Protein AF-Q6BDD1-F1 (afdb_monomer)

Sequence (219 aa):
MAGHRVGVADVQGVWAIMPTPSKPNAEDPNARDTVDLDETTRVVKALIDSGANGILTLGSLGEVATLTWDEKRDFMKALVEVAGGRVPVFGGTSTLSTRTTIDETRAARDIGVDGTMVGPPMWCAPDVPTAVQFYRDLAEACPDMSSEELLAEIASELGWEPDAFLAYVHSEEAEDAYRLSNEEAHSRGVFGAPIMMIGEEMWWGSDRLFFLDEYLSSQ

pLDDT: mean 83.41, std 15.19, range [33.44, 98.62]

Organism: NCBI:txid223555

Secondary structure (DSSP, 8-state):
--PPP--GGG--S-EEE----B-TTTTSTT----B-HHHHHHHHHHHHHTT-SEEE--STTTTTTTS-HHHHHHHHHHHHHHHTTSS-EEEE---SSHHHHHHHHHHHHHHT-SEEE-PPP-SSPPPHHHHHHHHHHHHHHSGGGT-HHHHHHHHHHTT--HHHHHHHHTSHHHHHHHHHHHHHHHHTT--PSSEEEETTEEEE-GGGHHHHHHHHHT-

Mean predicted aligned error: 11.73 Å

Structure (mmCIF, N/CA/C/O backbone):
data_AF-Q6BDD1-F1
#
_entry.id   AF-Q6BDD1-F1
#
loop_
_atom_site.group_PDB
_atom_site.id
_atom_site.type_symbol
_atom_site.label_atom_id
_atom_site.label_alt_id
_atom_site.label_comp_id
_atom_site.label_asym_id
_atom_site.label_entity_id
_atom_site.label_seq_id
_atom_site.pdbx_PDB_ins_code
_atom_site.Cartn_x
_atom_site.Cartn_y
_atom_site.Cartn_z
_atom_site.occupancy
_atom_site.B_iso_or_equiv
_atom_site.auth_seq_id
_atom_site.auth_comp_id
_atom_site.auth_asym_id
_atom_site.auth_atom_id
_atom_site.pdbx_PDB_model_num
ATOM 1 N N . MET A 1 1 ? -20.720 7.602 -4.623 1.00 33.44 1 MET A N 1
ATOM 2 C CA . MET A 1 1 ? -20.141 8.901 -4.231 1.00 33.44 1 MET A CA 1
ATOM 3 C C . MET A 1 1 ? -18.742 8.906 -4.800 1.00 33.44 1 MET A C 1
ATOM 5 O O . MET A 1 1 ? -18.053 7.923 -4.574 1.00 33.44 1 MET A O 1
ATOM 9 N N . ALA A 1 2 ? -18.391 9.878 -5.643 1.00 38.59 2 ALA A N 1
ATOM 10 C CA . ALA A 1 2 ? -17.045 9.944 -6.207 1.00 38.59 2 ALA A CA 1
ATOM 11 C C . ALA A 1 2 ? -16.069 10.170 -5.041 1.00 38.59 2 ALA A C 1
ATOM 13 O O . ALA A 1 2 ? -16.229 11.142 -4.304 1.00 38.59 2 ALA A O 1
ATOM 14 N N . GLY A 1 3 ? -15.190 9.197 -4.790 1.00 52.06 3 GLY A N 1
ATOM 15 C CA . GLY A 1 3 ? -14.198 9.269 -3.719 1.00 52.06 3 GLY A CA 1
ATOM 16 C C . GLY A 1 3 ? -13.233 10.418 -3.985 1.00 52.06 3 GLY A C 1
ATOM 17 O O . GLY A 1 3 ? -12.902 10.692 -5.136 1.00 52.06 3 GLY A O 1
ATOM 18 N N . HIS A 1 4 ? -12.830 11.117 -2.928 1.00 59.38 4 HIS A N 1
ATOM 19 C CA . HIS A 1 4 ? -11.778 12.122 -3.014 1.00 59.38 4 HIS A CA 1
ATOM 20 C C . HIS A 1 4 ? -10.496 11.442 -3.510 1.00 59.38 4 HIS A C 1
ATOM 22 O O . HIS A 1 4 ? -10.051 10.463 -2.918 1.00 59.38 4 HIS A O 1
ATOM 28 N N . ARG A 1 5 ? -9.952 11.913 -4.634 1.00 68.44 5 ARG A N 1
ATOM 29 C CA . ARG A 1 5 ? -8.716 11.386 -5.218 1.00 68.44 5 ARG A CA 1
ATOM 30 C C . ARG A 1 5 ? -7.519 12.087 -4.585 1.00 68.44 5 ARG A C 1
ATOM 32 O O . ARG A 1 5 ? -7.523 13.309 -4.488 1.00 68.44 5 ARG A O 1
ATOM 39 N N . VAL A 1 6 ? -6.513 11.312 -4.186 1.00 72.75 6 VAL A N 1
ATOM 40 C CA . VAL A 1 6 ? -5.281 11.812 -3.559 1.00 72.75 6 VAL A CA 1
ATOM 41 C C . VAL A 1 6 ? -4.243 12.096 -4.642 1.00 72.75 6 VAL A C 1
ATOM 43 O O . VAL A 1 6 ? -3.761 11.178 -5.305 1.00 72.75 6 VAL A O 1
ATOM 46 N N . GLY A 1 7 ? -3.895 13.366 -4.826 1.00 70.25 7 GLY A N 1
ATOM 47 C CA . GLY A 1 7 ? -2.836 13.824 -5.719 1.00 70.25 7 GLY A CA 1
ATOM 48 C C . GLY A 1 7 ? -1.544 14.177 -4.978 1.00 70.25 7 GLY A C 1
ATOM 49 O O . GLY A 1 7 ? -1.470 14.189 -3.751 1.00 70.25 7 GLY A O 1
ATOM 50 N N . VAL A 1 8 ? -0.495 14.528 -5.731 1.00 69.69 8 VAL A N 1
ATOM 51 C CA . VAL A 1 8 ? 0.819 14.886 -5.155 1.00 69.69 8 VAL A CA 1
ATOM 52 C C . VAL A 1 8 ? 0.748 16.098 -4.216 1.00 69.69 8 VAL A C 1
ATOM 54 O O . VAL A 1 8 ? 1.500 16.183 -3.248 1.00 69.69 8 VAL A O 1
ATOM 57 N N . ALA A 1 9 ? -0.175 17.028 -4.476 1.00 67.44 9 ALA A N 1
ATOM 58 C CA . ALA A 1 9 ? -0.386 18.208 -3.643 1.00 67.44 9 ALA A CA 1
ATOM 59 C C . ALA A 1 9 ? -0.967 17.858 -2.261 1.00 67.44 9 ALA A C 1
ATOM 61 O O . ALA A 1 9 ? -0.721 18.593 -1.305 1.00 67.44 9 ALA A O 1
ATOM 62 N N . ASP A 1 10 ? -1.669 16.727 -2.144 1.00 74.56 10 ASP A N 1
ATOM 63 C CA . ASP A 1 10 ? -2.265 16.241 -0.895 1.00 74.56 10 ASP A CA 1
ATOM 64 C C . ASP A 1 10 ? -1.239 15.505 -0.013 1.00 74.56 10 ASP A C 1
ATOM 66 O O . ASP A 1 10 ? -1.426 15.362 1.198 1.00 74.56 10 ASP A O 1
ATOM 70 N N . VAL A 1 11 ? -0.111 15.072 -0.592 1.00 77.88 11 VAL A N 1
ATOM 71 C CA . VAL A 1 11 ? 0.979 14.399 0.128 1.00 77.88 11 VAL A CA 1
ATOM 72 C C . VAL A 1 11 ? 1.863 15.431 0.830 1.00 77.88 11 VAL A C 1
ATOM 74 O O . VAL A 1 11 ? 2.937 15.801 0.363 1.00 77.88 11 VAL A O 1
ATOM 77 N N . GLN A 1 12 ? 1.390 15.919 1.975 1.00 79.00 12 GLN A N 1
ATOM 78 C CA . GLN A 1 12 ? 2.100 16.882 2.822 1.00 79.00 12 GLN A CA 1
ATOM 79 C C . GLN A 1 12 ? 2.179 16.396 4.274 1.00 79.00 12 GLN A C 1
ATOM 81 O O . GLN A 1 12 ? 1.364 15.591 4.720 1.00 79.00 12 GLN A O 1
ATOM 86 N N . GLY A 1 13 ? 3.143 16.923 5.032 1.00 84.94 13 GLY A N 1
ATOM 87 C CA . GLY A 1 13 ? 3.255 16.687 6.472 1.00 84.94 13 GLY A CA 1
ATOM 88 C C . GLY A 1 13 ? 3.692 15.265 6.845 1.00 84.94 13 GLY A C 1
ATOM 89 O O . GLY A 1 13 ? 4.635 14.727 6.268 1.00 84.94 13 GLY A O 1
ATOM 90 N N . VAL A 1 14 ? 3.061 14.680 7.865 1.00 85.75 14 VAL A N 1
ATOM 91 C CA . VAL A 1 14 ? 3.458 13.393 8.451 1.00 85.75 14 VAL A CA 1
ATOM 92 C C . VAL A 1 14 ? 2.602 12.260 7.900 1.00 85.75 14 VAL A C 1
ATOM 94 O O . VAL A 1 14 ? 1.413 12.166 8.195 1.00 85.75 14 VAL A O 1
ATOM 97 N N . TRP A 1 15 ? 3.236 11.353 7.164 1.00 88.62 15 TRP A N 1
ATOM 98 C CA . TRP A 1 15 ? 2.619 10.130 6.662 1.00 88.62 15 TRP A CA 1
ATOM 99 C C . TRP A 1 15 ? 3.120 8.932 7.468 1.00 88.62 15 TRP A C 1
ATOM 101 O O . TRP A 1 15 ? 4.282 8.537 7.373 1.00 88.62 15 TRP A O 1
ATOM 111 N N . ALA A 1 16 ? 2.256 8.399 8.329 1.00 89.94 16 ALA A N 1
ATOM 112 C CA . ALA A 1 16 ? 2.636 7.397 9.315 1.00 89.94 16 ALA A CA 1
ATOM 113 C C . ALA A 1 16 ? 2.535 5.985 8.730 1.00 89.94 16 ALA A C 1
ATOM 115 O O . ALA A 1 16 ? 1.453 5.545 8.348 1.00 89.94 16 ALA A O 1
ATOM 116 N N . ILE A 1 17 ? 3.652 5.254 8.714 1.00 92.94 17 ILE A N 1
ATOM 117 C CA . ILE A 1 17 ? 3.647 3.817 8.425 1.00 92.94 17 ILE A CA 1
ATOM 118 C C . ILE A 1 17 ? 3.313 3.080 9.724 1.00 92.94 17 ILE A C 1
ATOM 120 O O . ILE A 1 17 ? 4.088 3.146 10.680 1.00 92.94 17 ILE A O 1
ATOM 124 N N . MET A 1 18 ? 2.178 2.383 9.771 1.00 93.56 18 MET A N 1
ATOM 125 C CA . MET A 1 18 ? 1.780 1.594 10.943 1.00 93.56 18 MET A CA 1
ATOM 126 C C . MET A 1 18 ? 2.007 0.087 10.734 1.00 93.56 18 MET A C 1
ATOM 128 O O . MET A 1 18 ? 1.863 -0.396 9.605 1.00 93.56 18 MET A O 1
ATOM 132 N N . PRO A 1 19 ? 2.347 -0.671 11.798 1.00 96.69 19 PRO A N 1
ATOM 133 C CA . PRO A 1 19 ? 2.398 -2.131 11.735 1.00 96.69 19 PRO A CA 1
ATOM 134 C C . PRO A 1 19 ? 0.987 -2.721 11.603 1.00 96.69 19 PRO A C 1
ATOM 136 O O . PRO A 1 19 ? -0.004 -2.006 11.769 1.00 96.69 19 PRO A O 1
ATOM 139 N N . THR A 1 20 ? 0.905 -4.032 11.374 1.00 98.56 20 THR A N 1
ATOM 140 C CA . THR A 1 20 ? -0.341 -4.799 11.504 1.00 98.56 20 THR A CA 1
ATOM 141 C C . THR A 1 20 ? -0.394 -5.399 12.913 1.00 98.56 20 THR A C 1
ATOM 143 O O . THR A 1 20 ? 0.397 -6.291 13.214 1.00 98.56 20 THR A O 1
ATOM 146 N N . PRO A 1 21 ? -1.253 -4.906 13.825 1.00 98.38 21 PRO A N 1
ATOM 147 C CA . PRO A 1 21 ? -1.359 -5.469 15.165 1.00 98.38 21 PRO A CA 1
ATOM 148 C C . PRO A 1 21 ? -1.763 -6.942 15.121 1.00 98.38 21 PRO A C 1
ATOM 150 O O . PRO A 1 21 ? -2.678 -7.321 14.391 1.00 98.38 21 PRO A O 1
ATOM 153 N N . SER A 1 22 ? -1.091 -7.759 15.925 1.00 98.19 22 SER A N 1
ATOM 154 C CA . SER A 1 22 ? -1.243 -9.213 15.925 1.00 98.19 22 SER A CA 1
ATOM 155 C C . SER A 1 22 ? -1.856 -9.712 17.231 1.00 98.19 22 SER A C 1
ATOM 157 O O . SER A 1 22 ? -1.481 -9.271 18.319 1.00 98.19 22 SER A O 1
ATOM 159 N N . LYS A 1 23 ? -2.770 -10.677 17.128 1.00 98.44 23 LYS A N 1
ATOM 160 C CA . LYS A 1 23 ? -3.314 -11.434 18.258 1.00 98.44 23 LYS A CA 1
ATOM 161 C C . LYS A 1 23 ? -2.224 -12.328 18.872 1.00 98.44 23 LYS A C 1
ATOM 163 O O . LYS A 1 23 ? -1.286 -12.720 18.177 1.00 98.44 23 LYS A O 1
ATOM 168 N N . PRO A 1 24 ? -2.355 -12.742 20.149 1.00 97.94 24 PRO A N 1
ATOM 169 C CA . PRO A 1 24 ? -1.320 -13.523 20.838 1.00 97.94 24 PRO A CA 1
ATOM 170 C C . PRO A 1 24 ? -0.919 -14.848 20.173 1.00 97.94 24 PRO A C 1
ATOM 172 O O . PRO A 1 24 ? 0.150 -15.368 20.461 1.00 97.94 24 PRO A O 1
ATOM 175 N N . ASN A 1 25 ? -1.770 -15.420 19.318 1.00 96.31 25 ASN A N 1
ATOM 176 C CA . ASN A 1 25 ? -1.525 -16.685 18.624 1.00 96.31 25 ASN A CA 1
ATOM 177 C C . ASN A 1 25 ? -0.953 -16.519 17.205 1.00 96.31 25 ASN A C 1
ATOM 179 O O . ASN A 1 25 ? -0.875 -17.512 16.488 1.00 96.31 25 ASN A O 1
ATOM 183 N N . ALA A 1 26 ? -0.580 -15.306 16.783 1.00 97.06 26 ALA A N 1
ATOM 184 C CA . ALA A 1 26 ? -0.128 -15.033 15.415 1.00 97.06 26 ALA A CA 1
ATOM 185 C C . ALA A 1 26 ? 1.141 -15.804 15.000 1.00 97.06 26 ALA A C 1
ATOM 187 O O . ALA A 1 26 ? 1.374 -16.017 13.815 1.00 97.06 26 ALA A O 1
ATOM 188 N N . GLU A 1 27 ? 1.940 -16.264 15.967 1.00 94.88 27 GLU A N 1
ATOM 189 C CA . GLU A 1 27 ? 3.140 -17.073 15.722 1.00 94.88 27 GLU A CA 1
ATOM 190 C C . GLU A 1 27 ? 2.851 -18.543 15.363 1.00 94.88 27 GLU A C 1
ATOM 192 O O . GLU A 1 27 ? 3.733 -19.231 14.843 1.00 94.88 27 GLU A O 1
ATOM 197 N N . ASP A 1 28 ? 1.639 -19.051 15.624 1.00 96.31 28 ASP A N 1
ATOM 198 C CA . ASP A 1 28 ? 1.263 -20.418 15.252 1.00 96.31 28 ASP A CA 1
ATOM 199 C C . ASP A 1 28 ? 0.961 -20.480 13.743 1.00 96.31 28 ASP A C 1
ATOM 201 O O . ASP A 1 28 ? 0.010 -19.846 13.285 1.00 96.31 28 ASP A O 1
ATOM 205 N N . PRO A 1 29 ? 1.683 -21.292 12.944 1.00 94.38 29 PRO A N 1
ATOM 206 C CA . PRO A 1 29 ? 1.447 -21.395 11.499 1.00 94.38 29 PRO A CA 1
ATOM 207 C C . PRO A 1 29 ? 0.043 -21.916 11.127 1.00 94.38 29 PRO A C 1
ATOM 209 O O . PRO A 1 29 ? -0.397 -21.790 9.975 1.00 94.38 29 PRO A O 1
ATOM 212 N N . ASN A 1 30 ? -0.676 -22.516 12.081 1.00 96.19 30 ASN A N 1
ATOM 213 C CA . ASN A 1 30 ? -2.053 -22.974 11.904 1.00 96.19 30 ASN A CA 1
ATOM 214 C C . ASN A 1 30 ? -3.092 -21.912 12.277 1.00 96.19 30 ASN A C 1
ATOM 216 O O . ASN A 1 30 ? -4.271 -22.094 11.959 1.00 96.19 30 ASN A O 1
ATOM 220 N N . ALA A 1 31 ? -2.686 -20.824 12.935 1.00 96.94 31 ALA A N 1
ATOM 221 C CA . ALA A 1 31 ? -3.589 -19.740 13.272 1.00 96.94 31 ALA A CA 1
ATOM 222 C C . ALA A 1 31 ? -4.115 -19.057 12.003 1.00 96.94 31 ALA A C 1
ATOM 224 O O . ALA A 1 31 ? -3.461 -18.990 10.960 1.00 96.94 31 ALA A O 1
ATOM 225 N N . ARG A 1 32 ? -5.353 -18.588 12.095 1.00 95.88 32 ARG A N 1
ATOM 226 C CA . ARG A 1 32 ? -6.043 -17.781 11.089 1.00 95.88 32 ARG A CA 1
ATOM 227 C C . ARG A 1 32 ? -6.734 -16.650 11.822 1.00 95.88 32 ARG A C 1
ATOM 229 O O . ARG A 1 32 ? -7.029 -16.811 13.008 1.00 95.88 32 ARG A O 1
ATOM 236 N N . ASP A 1 33 ? -7.020 -15.567 11.105 1.00 96.75 33 ASP A N 1
ATOM 237 C CA . ASP A 1 33 ? -7.588 -14.363 11.712 1.00 96.75 33 ASP A CA 1
ATOM 238 C C . ASP A 1 33 ? -6.659 -13.873 12.837 1.00 96.75 33 ASP A C 1
ATOM 240 O O . ASP A 1 33 ? -7.045 -13.733 13.995 1.00 96.75 33 ASP A O 1
ATOM 244 N N . THR A 1 34 ? -5.379 -13.702 12.505 1.00 98.50 34 THR A N 1
ATOM 245 C CA . THR A 1 34 ? -4.333 -13.311 13.459 1.00 98.50 34 THR A CA 1
ATOM 246 C C . THR A 1 34 ? -4.252 -11.803 13.675 1.00 98.50 34 THR A C 1
ATOM 248 O O . THR A 1 34 ? -3.552 -11.366 14.581 1.00 98.50 34 THR A O 1
ATOM 251 N N . VAL A 1 35 ? -4.992 -11.001 12.907 1.00 98.62 35 VAL A N 1
ATOM 252 C CA . VAL A 1 35 ? -4.975 -9.536 13.008 1.00 98.62 35 VAL A CA 1
ATOM 253 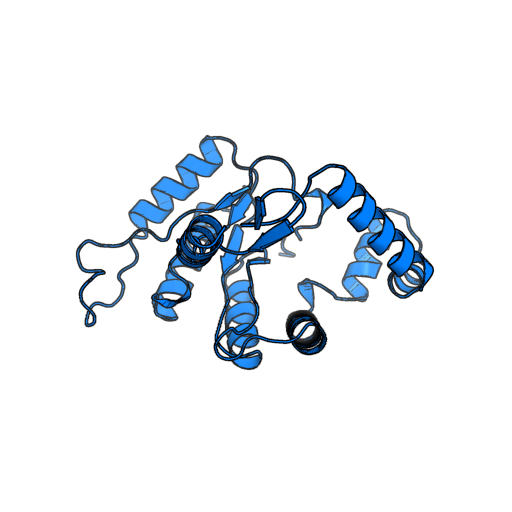C C . VAL A 1 35 ? -5.840 -9.060 14.175 1.00 98.62 35 VAL A C 1
ATOM 255 O O . VAL A 1 35 ? -7.014 -9.415 14.284 1.00 98.62 35 VAL A O 1
ATOM 258 N N . ASP A 1 36 ? -5.282 -8.209 15.032 1.00 98.62 36 ASP A N 1
ATOM 259 C CA . ASP A 1 36 ? -6.009 -7.522 16.099 1.00 98.62 36 ASP A CA 1
ATOM 260 C C . ASP A 1 36 ? -6.649 -6.225 15.565 1.00 98.62 36 ASP A C 1
ATOM 262 O O . ASP A 1 36 ? -6.021 -5.165 15.454 1.00 98.62 36 ASP A O 1
ATOM 266 N N . LEU A 1 37 ? -7.927 -6.321 15.187 1.00 98.50 37 LEU A N 1
ATOM 267 C CA . LEU A 1 37 ? -8.691 -5.205 14.618 1.00 98.50 37 LEU A CA 1
ATOM 268 C C . LEU A 1 37 ? -9.093 -4.149 15.665 1.00 98.50 37 LEU A C 1
ATOM 270 O O . LEU A 1 37 ? -9.262 -2.973 15.319 1.00 98.50 37 LEU A O 1
ATOM 274 N N . ASP A 1 38 ? -9.198 -4.532 16.939 1.00 98.31 38 ASP A N 1
ATOM 275 C CA . ASP A 1 38 ? -9.483 -3.593 18.029 1.00 98.31 38 ASP A CA 1
ATOM 276 C C . ASP A 1 38 ? -8.262 -2.699 18.275 1.00 98.31 38 ASP A C 1
ATOM 278 O O . ASP A 1 38 ? -8.376 -1.468 18.338 1.00 98.31 38 ASP A O 1
ATOM 282 N N . GLU A 1 39 ? -7.071 -3.299 18.320 1.00 98.50 39 GLU A N 1
ATOM 283 C CA . GLU A 1 39 ? -5.819 -2.558 18.435 1.00 98.50 39 GLU A CA 1
ATOM 284 C C . GLU A 1 39 ? -5.532 -1.737 17.171 1.00 98.50 39 GLU A C 1
ATOM 286 O O . GLU A 1 39 ? -5.116 -0.581 17.271 1.00 98.50 39 GLU A O 1
ATOM 291 N N . THR A 1 40 ? -5.854 -2.267 15.986 1.00 98.31 40 THR A N 1
ATOM 292 C CA . THR A 1 40 ? -5.812 -1.503 14.726 1.00 98.31 40 THR A CA 1
ATOM 293 C C . THR A 1 40 ? -6.645 -0.228 14.841 1.00 98.31 40 THR A C 1
ATOM 295 O O . THR A 1 40 ? -6.148 0.871 14.590 1.00 98.31 40 THR A O 1
ATOM 298 N N . THR A 1 41 ? -7.891 -0.348 15.306 1.00 98.25 41 THR A N 1
ATOM 299 C CA . THR A 1 41 ? -8.788 0.794 15.511 1.00 98.25 41 THR A CA 1
ATOM 300 C C . THR A 1 41 ? -8.199 1.813 16.484 1.00 98.25 41 THR A C 1
ATOM 302 O O . THR A 1 41 ? -8.268 3.024 16.244 1.00 98.25 41 THR A O 1
ATOM 305 N N . ARG A 1 42 ? -7.619 1.340 17.592 1.00 98.44 42 ARG A N 1
ATOM 306 C CA . ARG A 1 42 ? -7.002 2.198 18.608 1.00 98.44 42 ARG A CA 1
ATOM 307 C C . ARG A 1 42 ? -5.814 2.978 18.039 1.00 98.44 42 ARG A C 1
ATOM 309 O O . ARG A 1 42 ? -5.729 4.186 18.264 1.00 98.44 42 ARG A O 1
ATOM 316 N N . VAL A 1 43 ? -4.925 2.310 17.301 1.00 97.31 43 VAL A N 1
ATOM 317 C CA . VAL A 1 43 ? -3.723 2.916 16.707 1.00 97.31 43 VAL A CA 1
ATOM 318 C C . VAL A 1 43 ? -4.090 3.926 15.622 1.00 97.31 43 VAL A C 1
ATOM 320 O O . VAL A 1 43 ? -3.597 5.050 15.670 1.00 97.31 43 VAL A O 1
ATOM 323 N N . VAL A 1 44 ? -5.000 3.586 14.701 1.00 97.75 44 VAL A N 1
ATOM 324 C CA . VAL A 1 44 ? -5.444 4.508 13.638 1.00 97.75 44 VAL A CA 1
ATOM 325 C C . VAL A 1 44 ? -6.033 5.786 14.232 1.00 97.75 44 VAL A C 1
ATOM 327 O O . VAL A 1 44 ? -5.660 6.884 13.824 1.00 97.75 44 VAL A O 1
ATOM 330 N N . LYS A 1 45 ? -6.912 5.667 15.239 1.00 98.19 45 LYS A N 1
ATOM 331 C CA . LYS A 1 45 ? -7.467 6.837 15.938 1.00 98.19 45 LYS A CA 1
ATOM 332 C C . LYS A 1 45 ? -6.368 7.680 16.573 1.00 98.19 45 LYS A C 1
ATOM 334 O O . LYS A 1 45 ? -6.341 8.882 16.350 1.00 98.19 45 LYS A O 1
ATOM 339 N N . ALA A 1 46 ? -5.436 7.054 17.292 1.00 96.88 46 ALA A N 1
ATOM 340 C CA . ALA A 1 46 ? -4.341 7.767 17.940 1.00 96.88 46 ALA A CA 1
ATOM 341 C C . ALA A 1 46 ? -3.435 8.508 16.941 1.00 96.88 46 ALA A C 1
ATOM 343 O O . ALA A 1 46 ? -3.016 9.627 17.229 1.00 96.88 46 ALA A O 1
ATOM 344 N N . LEU A 1 47 ? -3.152 7.920 15.772 1.00 93.56 47 LEU A N 1
ATOM 345 C CA . LEU A 1 47 ? -2.369 8.566 14.713 1.00 93.56 47 LEU A CA 1
ATOM 346 C C . LEU A 1 47 ? -3.091 9.796 14.151 1.00 93.56 47 LEU A C 1
ATOM 348 O O . LEU A 1 47 ? -2.493 10.869 14.069 1.00 93.56 47 LEU A O 1
ATOM 352 N N . ILE A 1 48 ? -4.380 9.659 13.827 1.00 95.94 48 ILE A N 1
ATOM 353 C CA . ILE A 1 48 ? -5.204 10.767 13.325 1.00 95.94 48 ILE A CA 1
ATOM 354 C C . ILE A 1 48 ? -5.314 11.876 14.378 1.00 95.94 48 ILE A C 1
ATOM 356 O O . ILE A 1 48 ? -5.073 13.041 14.071 1.00 95.94 48 ILE A O 1
ATOM 360 N N . ASP A 1 49 ? -5.605 11.524 15.632 1.00 96.69 49 ASP A N 1
ATOM 361 C CA . ASP A 1 49 ? -5.751 12.482 16.735 1.00 96.69 49 ASP A CA 1
ATOM 362 C C . ASP A 1 49 ? -4.422 13.189 17.070 1.00 96.69 49 ASP A C 1
ATOM 364 O O . ASP A 1 49 ? -4.423 14.308 17.584 1.00 96.69 49 ASP A O 1
ATOM 368 N N . SER A 1 50 ? -3.283 12.565 16.744 1.00 93.56 50 SER A N 1
ATOM 369 C CA . SER A 1 50 ? -1.941 13.154 16.874 1.00 93.56 50 SER A CA 1
ATOM 370 C C . SER A 1 50 ? -1.549 14.051 15.693 1.00 93.56 50 SER A C 1
ATOM 372 O O . SER A 1 50 ? -0.469 14.641 15.714 1.00 93.56 50 SER A O 1
ATOM 374 N N . GLY A 1 51 ? -2.406 14.171 14.675 1.00 90.75 51 GLY A N 1
ATOM 375 C CA . GLY A 1 51 ? -2.194 15.046 13.524 1.00 90.75 51 GLY A CA 1
ATOM 376 C C . GLY A 1 51 ? -1.449 14.405 12.353 1.00 90.75 51 GLY A C 1
ATOM 377 O O . GLY A 1 51 ? -0.842 15.134 11.572 1.00 90.75 51 GLY A O 1
ATOM 378 N N . ALA A 1 52 ? -1.471 13.073 12.215 1.00 88.81 52 ALA A N 1
ATOM 379 C CA . ALA A 1 52 ? -1.006 12.432 10.986 1.00 88.81 52 ALA A CA 1
ATOM 380 C C . ALA A 1 52 ? -1.814 12.940 9.776 1.00 88.81 52 ALA A C 1
ATOM 382 O O . ALA A 1 52 ? -3.027 13.119 9.862 1.00 88.81 52 ALA A O 1
ATOM 383 N N . ASN A 1 53 ? -1.136 13.164 8.653 1.00 90.81 53 ASN A N 1
ATOM 384 C CA . ASN A 1 53 ? -1.723 13.650 7.404 1.00 90.81 53 ASN A CA 1
ATOM 385 C C . ASN A 1 53 ? -2.134 12.516 6.463 1.00 90.81 53 ASN A C 1
ATOM 387 O O . ASN A 1 53 ? -2.985 12.727 5.611 1.00 90.81 53 ASN A O 1
ATOM 391 N N . GLY A 1 54 ? -1.552 11.329 6.634 1.00 91.94 54 GLY A N 1
ATOM 392 C CA . GLY A 1 54 ? -1.871 10.117 5.888 1.00 91.94 54 GLY A CA 1
ATOM 393 C C . GLY A 1 54 ? -1.355 8.884 6.623 1.00 91.94 54 GLY A C 1
ATOM 394 O O . GLY A 1 54 ? -0.468 8.981 7.480 1.00 91.94 54 GLY A O 1
ATOM 395 N N . ILE A 1 55 ? -1.921 7.724 6.307 1.00 95.88 55 ILE A N 1
ATOM 396 C CA . ILE A 1 55 ? -1.526 6.438 6.885 1.00 95.88 55 ILE A CA 1
ATOM 397 C C . ILE A 1 55 ? -1.093 5.511 5.757 1.00 95.88 55 ILE A C 1
ATOM 399 O O . ILE A 1 55 ? -1.832 5.304 4.799 1.00 95.88 55 ILE A O 1
ATOM 403 N N . LEU A 1 56 ? 0.088 4.915 5.897 1.00 96.12 56 LEU A N 1
ATOM 404 C CA . LEU A 1 56 ? 0.526 3.797 5.069 1.00 96.12 56 LEU A CA 1
ATOM 405 C C . LEU A 1 56 ? 0.573 2.525 5.909 1.00 96.12 56 LEU A C 1
ATOM 407 O O . LEU A 1 56 ? 0.854 2.549 7.110 1.00 96.12 56 LEU A O 1
ATOM 411 N N . THR A 1 57 ? 0.352 1.391 5.264 1.00 96.62 57 THR A N 1
ATOM 412 C CA . THR A 1 57 ? 0.434 0.093 5.922 1.00 96.62 57 THR A CA 1
ATOM 413 C C . THR A 1 57 ? 0.939 -0.994 4.977 1.00 96.62 57 THR A C 1
ATOM 415 O O . THR A 1 57 ? 1.220 -0.720 3.812 1.00 96.62 57 THR A O 1
ATOM 418 N N . LEU A 1 58 ? 1.052 -2.233 5.470 1.00 97.12 58 LEU A N 1
ATOM 419 C CA . LEU A 1 58 ? 1.398 -3.408 4.666 1.00 97.12 58 LEU A CA 1
ATOM 420 C C . LEU A 1 58 ? 2.688 -3.192 3.842 1.00 97.12 58 LEU A C 1
ATOM 422 O O . LEU A 1 58 ? 2.799 -3.578 2.680 1.00 97.12 58 LEU A O 1
ATOM 426 N N . GLY A 1 59 ? 3.685 -2.560 4.466 1.00 90.94 59 GLY A N 1
ATOM 427 C CA . GLY A 1 59 ? 5.085 -2.666 4.050 1.00 90.94 59 GLY A CA 1
ATO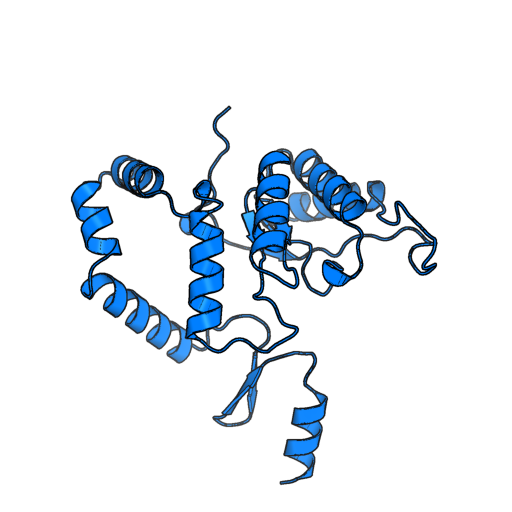M 428 C C . GLY A 1 59 ? 5.739 -3.910 4.655 1.00 90.94 59 GLY A C 1
ATOM 429 O O . GLY A 1 59 ? 5.054 -4.788 5.177 1.00 90.94 59 GLY A O 1
ATOM 430 N N . SER A 1 60 ? 7.074 -3.964 4.674 1.00 88.75 60 SER A N 1
ATOM 431 C CA . SER A 1 60 ? 7.804 -5.091 5.278 1.00 88.75 60 SER A CA 1
ATOM 432 C C . SER A 1 60 ? 7.463 -5.286 6.762 1.00 88.75 60 SER A C 1
ATOM 434 O O . SER A 1 60 ? 7.056 -6.373 7.154 1.00 88.75 60 SER A O 1
ATOM 436 N N . LEU A 1 61 ? 7.547 -4.222 7.575 1.00 86.81 61 LEU A N 1
ATOM 437 C CA . LEU A 1 61 ? 7.141 -4.253 8.994 1.00 86.81 61 LEU A CA 1
ATOM 438 C C . LEU A 1 61 ? 5.622 -4.419 9.169 1.00 86.81 61 LEU A C 1
ATOM 440 O O . LEU A 1 61 ? 5.164 -4.866 10.211 1.00 86.81 61 LEU A O 1
ATOM 444 N N . GLY A 1 62 ? 4.844 -4.055 8.147 1.00 94.44 62 GLY A N 1
ATOM 445 C CA . GLY A 1 62 ? 3.402 -4.285 8.105 1.00 94.44 62 GLY A CA 1
ATOM 446 C C . GLY A 1 62 ? 3.026 -5.721 7.736 1.00 94.44 62 GLY A C 1
ATOM 447 O O . GLY A 1 62 ? 1.842 -5.999 7.596 1.00 94.44 62 GLY A O 1
ATOM 448 N N . GLU A 1 63 ? 4.001 -6.620 7.561 1.00 96.44 63 GLU A N 1
ATOM 449 C CA . GLU A 1 63 ? 3.769 -8.058 7.383 1.00 96.44 63 GLU A CA 1
ATOM 450 C C . GLU A 1 63 ? 3.021 -8.436 6.092 1.00 96.44 63 GLU A C 1
ATOM 452 O O . GLU A 1 63 ? 2.375 -9.479 5.994 1.00 96.44 63 GLU A O 1
ATOM 457 N N . VAL A 1 64 ? 3.174 -7.635 5.032 1.00 96.12 64 VAL A N 1
ATOM 458 C CA . VAL A 1 64 ? 2.536 -7.895 3.723 1.00 96.12 64 VAL A CA 1
ATOM 459 C C . VAL A 1 64 ? 2.875 -9.263 3.123 1.00 96.12 64 VAL A C 1
ATOM 461 O O . VAL A 1 64 ? 2.102 -9.800 2.329 1.00 96.12 64 VAL A O 1
ATOM 464 N N . ALA A 1 65 ? 4.023 -9.829 3.500 1.00 95.12 65 ALA A N 1
ATOM 465 C CA . ALA A 1 65 ? 4.493 -11.127 3.031 1.00 95.12 65 ALA A CA 1
ATOM 466 C C . ALA A 1 65 ? 3.973 -12.317 3.858 1.00 95.12 65 ALA A C 1
ATOM 468 O O . ALA A 1 65 ? 3.999 -13.441 3.359 1.00 95.12 65 ALA A O 1
ATOM 469 N N . THR A 1 66 ? 3.547 -12.100 5.106 1.00 96.62 66 THR A N 1
ATOM 470 C CA . THR A 1 66 ? 3.213 -13.172 6.063 1.00 96.62 66 THR A CA 1
ATOM 471 C C . THR A 1 66 ? 1.723 -13.264 6.373 1.00 96.62 66 THR A C 1
ATOM 473 O O . THR A 1 66 ? 1.258 -14.338 6.751 1.00 96.62 66 THR A O 1
ATOM 476 N N . LEU A 1 67 ? 0.959 -12.194 6.145 1.00 97.94 67 LEU A N 1
ATOM 477 C CA . LEU A 1 67 ? -0.497 -12.215 6.262 1.00 97.94 67 LEU A CA 1
ATOM 478 C C . LEU A 1 67 ? -1.149 -13.006 5.126 1.00 97.94 67 LEU A C 1
ATOM 480 O O . LEU A 1 67 ? -0.763 -12.911 3.955 1.00 97.94 67 LEU A O 1
ATOM 484 N N . THR A 1 68 ? -2.214 -13.729 5.458 1.00 97.50 68 THR A N 1
ATOM 485 C CA . THR A 1 68 ? -3.106 -14.302 4.450 1.00 97.50 68 THR A CA 1
ATOM 486 C C . THR A 1 68 ? -3.888 -13.203 3.727 1.00 97.50 68 THR A C 1
ATOM 488 O O . THR A 1 68 ? -4.067 -12.091 4.226 1.00 97.50 68 THR A O 1
ATOM 491 N N . TRP A 1 69 ? -4.409 -13.518 2.539 1.00 96.38 69 TRP A N 1
ATOM 492 C CA . TRP A 1 69 ? -5.240 -12.573 1.791 1.00 96.38 69 TRP A CA 1
ATOM 493 C C . TRP A 1 69 ? -6.494 -12.133 2.566 1.00 96.38 69 TRP A C 1
ATOM 495 O O . TRP A 1 69 ? -6.871 -10.962 2.530 1.00 96.38 69 TRP A O 1
ATOM 505 N N . ASP A 1 70 ? -7.126 -13.057 3.294 1.00 97.75 70 ASP A N 1
ATOM 506 C CA . ASP A 1 70 ? -8.301 -12.745 4.109 1.00 97.75 70 ASP A CA 1
ATOM 507 C C . ASP A 1 70 ? -7.962 -11.749 5.227 1.00 97.75 70 ASP A C 1
ATOM 509 O O . ASP A 1 70 ? -8.678 -10.765 5.404 1.00 97.75 70 ASP A O 1
ATOM 513 N N . GLU A 1 71 ? -6.825 -11.944 5.900 1.00 98.44 71 GLU A N 1
ATOM 514 C CA . GLU A 1 71 ? -6.322 -11.036 6.936 1.00 98.44 71 GLU A CA 1
ATOM 515 C C . GLU A 1 71 ? -5.987 -9.652 6.375 1.00 98.44 71 GLU A C 1
ATOM 517 O O . GLU A 1 71 ? -6.429 -8.649 6.936 1.00 98.44 71 GLU A O 1
ATOM 522 N N . LYS A 1 72 ? -5.288 -9.577 5.231 1.00 98.31 72 LYS A N 1
ATOM 523 C CA . LYS A 1 72 ? -5.018 -8.300 4.547 1.00 98.31 72 LYS A CA 1
ATOM 524 C C . LYS A 1 72 ? -6.313 -7.546 4.246 1.00 98.31 72 LYS A C 1
ATOM 526 O O . LYS A 1 72 ? -6.402 -6.343 4.485 1.00 98.31 72 LYS A O 1
ATOM 531 N N . ARG A 1 73 ? -7.323 -8.242 3.715 1.00 98.06 73 ARG A N 1
ATOM 532 C CA . ARG A 1 73 ? -8.612 -7.642 3.356 1.00 98.06 73 ARG A CA 1
ATOM 533 C C . ARG A 1 73 ? -9.341 -7.104 4.582 1.00 98.06 73 ARG A C 1
ATOM 535 O O . ARG A 1 73 ? -9.854 -5.987 4.534 1.00 98.06 73 ARG A O 1
ATOM 542 N N . ASP A 1 74 ? -9.434 -7.894 5.643 1.00 98.31 74 ASP A N 1
ATOM 543 C CA . ASP A 1 74 ? -10.189 -7.506 6.834 1.00 98.31 74 ASP A CA 1
ATOM 544 C C . ASP A 1 74 ? -9.478 -6.374 7.591 1.00 98.31 74 ASP A C 1
ATOM 546 O O . ASP A 1 74 ? -10.126 -5.429 8.043 1.00 98.31 74 ASP A O 1
ATOM 550 N N . PHE A 1 75 ? -8.143 -6.378 7.585 1.00 98.62 75 PHE A N 1
ATOM 551 C CA . PHE A 1 75 ? -7.328 -5.265 8.056 1.00 98.62 75 PHE A CA 1
ATOM 552 C C . PHE A 1 75 ? -7.544 -3.980 7.242 1.00 98.62 75 PHE A C 1
ATOM 554 O O . PHE A 1 75 ? -7.861 -2.941 7.819 1.00 98.62 75 PHE A O 1
ATOM 561 N N . MET A 1 76 ? -7.460 -4.032 5.905 1.00 98.19 76 MET A N 1
ATOM 562 C CA . MET A 1 76 ? -7.703 -2.859 5.050 1.00 98.19 76 MET A CA 1
ATOM 563 C C . MET A 1 76 ? -9.113 -2.285 5.234 1.00 98.19 76 MET A C 1
ATOM 565 O O . MET A 1 76 ? -9.270 -1.067 5.299 1.00 98.19 76 MET A O 1
ATOM 569 N N . LYS A 1 77 ? -10.136 -3.139 5.381 1.00 98.12 77 LYS A N 1
ATOM 570 C CA . LYS A 1 77 ? -11.506 -2.690 5.684 1.00 98.12 77 LYS A CA 1
ATOM 571 C C . LYS A 1 77 ? -11.569 -1.920 7.000 1.00 98.12 77 LYS A C 1
ATOM 573 O O . LYS A 1 77 ? -12.157 -0.843 7.032 1.00 98.12 77 LYS A O 1
ATOM 578 N N . ALA A 1 78 ? -10.944 -2.442 8.057 1.00 98.12 78 ALA A N 1
ATOM 579 C CA . ALA A 1 78 ? -10.898 -1.765 9.349 1.00 98.12 78 ALA A CA 1
ATOM 580 C C . ALA A 1 78 ? -10.166 -0.417 9.260 1.00 98.12 78 ALA A C 1
ATOM 582 O O . ALA A 1 78 ? -10.632 0.567 9.828 1.00 98.12 78 ALA A O 1
ATOM 583 N N . LEU A 1 79 ? -9.062 -0.334 8.508 1.00 97.44 79 LEU A N 1
ATOM 584 C CA . LEU A 1 79 ? -8.351 0.929 8.289 1.00 97.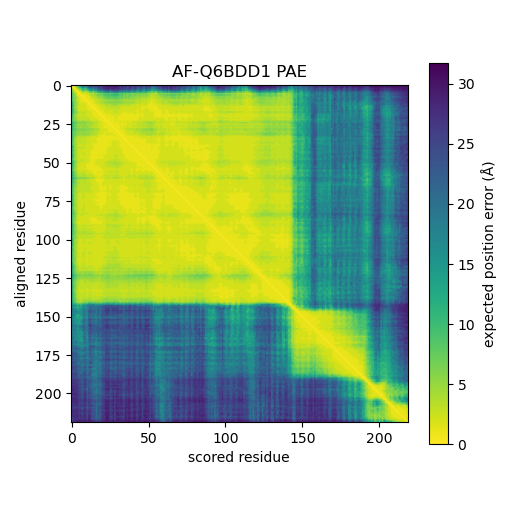44 79 LEU A CA 1
ATOM 585 C C . LEU A 1 79 ? -9.248 1.981 7.628 1.00 97.44 79 LEU A C 1
ATOM 587 O O . LEU A 1 79 ? -9.347 3.097 8.137 1.00 97.44 79 LEU A O 1
ATOM 591 N N . VAL A 1 80 ? -9.920 1.621 6.530 1.00 96.50 80 VAL A N 1
ATOM 592 C CA . VAL A 1 80 ? -10.815 2.524 5.788 1.00 96.50 80 VAL A CA 1
ATOM 593 C C . VAL A 1 80 ? -11.994 2.963 6.659 1.00 96.50 80 VAL A C 1
ATOM 595 O O . VAL A 1 80 ? -12.292 4.157 6.740 1.00 96.50 80 VAL A O 1
ATOM 598 N N . GLU A 1 81 ? -12.631 2.022 7.364 1.00 97.69 81 GLU A N 1
ATOM 599 C CA . GLU A 1 81 ? -13.753 2.310 8.261 1.00 97.69 81 GLU A CA 1
ATOM 600 C C . GLU A 1 81 ? -13.346 3.276 9.381 1.00 97.69 81 GLU A C 1
ATOM 602 O O . GLU A 1 81 ? -14.026 4.274 9.630 1.00 97.69 81 GLU A O 1
ATOM 607 N N . VAL A 1 82 ? -12.217 3.009 10.042 1.00 97.62 82 VAL A N 1
ATOM 608 C CA . VAL A 1 82 ? -11.765 3.813 11.178 1.00 97.62 82 VAL A CA 1
ATOM 609 C C . VAL A 1 82 ? -11.242 5.167 10.719 1.00 97.62 82 VAL A C 1
ATOM 611 O O . VAL A 1 82 ? -11.521 6.165 11.387 1.00 97.62 82 VAL A O 1
ATOM 614 N N . ALA A 1 83 ? -10.518 5.250 9.600 1.00 96.38 83 ALA A N 1
ATOM 615 C CA . ALA A 1 83 ? -10.081 6.528 9.046 1.00 96.38 83 ALA A CA 1
ATOM 616 C C . ALA A 1 83 ? -11.286 7.410 8.698 1.00 96.38 83 ALA A C 1
ATOM 618 O O . ALA A 1 83 ? -11.286 8.603 9.022 1.00 96.38 83 ALA A O 1
ATOM 619 N N . GLY A 1 84 ? -12.339 6.818 8.122 1.00 93.81 84 GLY A N 1
ATOM 620 C CA . GLY A 1 84 ? -13.601 7.502 7.844 1.00 93.81 84 GLY A CA 1
ATOM 621 C C . GLY A 1 84 ? -13.425 8.729 6.947 1.00 93.81 84 GLY A C 1
ATOM 622 O O . GLY A 1 84 ? -14.103 9.734 7.149 1.00 93.81 84 GLY A O 1
ATOM 623 N N . GLY A 1 85 ? -12.454 8.682 6.027 1.00 92.25 85 GLY A N 1
ATOM 624 C CA . GLY A 1 85 ? -12.110 9.779 5.116 1.00 92.25 85 GLY A CA 1
ATOM 625 C C . GLY A 1 85 ? -11.426 10.989 5.766 1.00 92.25 85 GLY A C 1
ATOM 626 O O . GLY A 1 85 ? -11.317 12.030 5.127 1.00 92.25 85 GLY A O 1
ATOM 627 N N . ARG A 1 86 ? -10.986 10.899 7.030 1.00 93.56 86 ARG A N 1
ATOM 628 C CA . ARG A 1 86 ? -10.306 12.013 7.725 1.00 93.56 86 ARG A CA 1
ATOM 629 C C . ARG A 1 86 ? -8.877 12.245 7.238 1.00 93.56 86 ARG A C 1
ATOM 631 O O . ARG A 1 86 ? -8.405 13.374 7.287 1.00 93.56 86 ARG A O 1
ATOM 638 N N . VAL A 1 87 ? -8.207 11.177 6.815 1.00 93.75 87 VAL A N 1
ATOM 639 C CA . VAL A 1 87 ? -6.866 11.172 6.217 1.00 93.75 87 VAL A CA 1
ATOM 640 C C . VAL A 1 87 ? -6.820 10.082 5.141 1.00 93.75 87 VAL A C 1
ATOM 642 O O . VAL A 1 87 ? -7.537 9.087 5.300 1.00 93.75 87 VAL A O 1
ATOM 645 N N . PRO A 1 88 ? -5.983 10.219 4.099 1.00 93.38 88 PRO A N 1
ATOM 646 C CA . PRO A 1 88 ? -5.724 9.149 3.146 1.00 93.38 88 PRO A CA 1
ATOM 647 C C . PRO A 1 88 ? -5.166 7.882 3.797 1.00 93.38 88 PRO A C 1
ATOM 649 O O . PRO A 1 88 ? -4.324 7.953 4.701 1.00 93.38 88 PRO A O 1
ATOM 652 N N . VAL A 1 89 ? -5.581 6.725 3.288 1.00 95.06 89 VAL A N 1
ATOM 653 C CA . VAL A 1 89 ? -5.103 5.400 3.687 1.00 95.06 89 VAL A CA 1
ATOM 654 C C . VAL A 1 89 ? -4.525 4.671 2.482 1.00 95.06 89 VAL A C 1
ATOM 656 O O . VAL A 1 89 ? -5.222 4.388 1.509 1.00 95.06 89 VAL A O 1
ATOM 659 N N . PHE A 1 90 ? -3.250 4.304 2.579 1.00 95.19 90 PHE A N 1
ATOM 660 C CA . PHE A 1 90 ? -2.548 3.511 1.578 1.00 95.19 90 PHE A CA 1
ATOM 661 C C . PHE A 1 90 ? -2.332 2.090 2.103 1.00 95.19 90 PHE A C 1
ATOM 663 O O . PHE A 1 90 ? -1.601 1.872 3.074 1.00 95.19 90 PHE A O 1
ATOM 670 N N . GLY A 1 91 ? -2.975 1.122 1.445 1.00 95.06 91 GLY A N 1
ATOM 671 C CA . GLY A 1 91 ? -2.750 -0.308 1.669 1.00 95.06 91 GLY A CA 1
ATOM 672 C C . GLY A 1 91 ? -1.439 -0.781 1.037 1.00 95.06 91 GLY A C 1
ATOM 673 O O . GLY A 1 91 ? -0.714 0.005 0.437 1.00 95.06 91 GLY A O 1
ATOM 674 N N . GLY A 1 92 ? -1.135 -2.072 1.115 1.00 95.12 92 GLY A N 1
ATOM 675 C CA . GLY A 1 92 ? 0.058 -2.652 0.496 1.00 95.12 92 GLY A CA 1
ATOM 676 C C . GLY A 1 92 ? -0.278 -3.951 -0.215 1.00 95.12 92 GLY A C 1
ATOM 677 O O . GLY A 1 92 ? -0.914 -4.837 0.353 1.00 95.12 92 GLY A O 1
ATOM 678 N N . THR A 1 93 ? 0.142 -4.041 -1.473 1.00 97.19 93 THR A N 1
ATOM 679 C CA . THR A 1 93 ? -0.220 -5.124 -2.405 1.00 97.19 93 THR A CA 1
ATOM 680 C C . THR A 1 93 ? 1.013 -5.686 -3.110 1.00 97.19 93 THR A C 1
ATOM 682 O O . THR A 1 93 ? 0.958 -6.185 -4.230 1.00 97.19 93 THR A O 1
ATOM 685 N N . SER A 1 94 ? 2.172 -5.596 -2.453 1.00 96.25 94 SER A N 1
ATOM 686 C CA . SER A 1 94 ? 3.422 -6.157 -2.970 1.00 96.25 94 SER A CA 1
ATOM 687 C C . SER A 1 94 ? 3.339 -7.684 -2.987 1.00 96.25 94 SER A C 1
ATOM 689 O O . SER A 1 94 ? 3.200 -8.314 -1.938 1.00 96.25 94 SER A O 1
ATOM 691 N N . THR A 1 95 ? 3.441 -8.283 -4.176 1.00 96.50 95 THR A N 1
ATOM 692 C CA . THR A 1 95 ? 3.401 -9.740 -4.371 1.00 96.50 95 THR A CA 1
ATOM 693 C C . THR A 1 95 ? 4.541 -10.219 -5.276 1.00 96.50 95 THR A C 1
ATOM 695 O O . THR A 1 95 ? 5.366 -9.440 -5.749 1.00 96.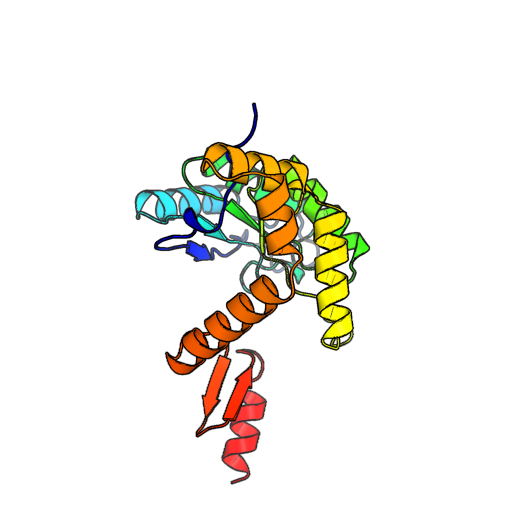50 95 THR A O 1
ATOM 698 N N . LEU A 1 96 ? 4.598 -11.528 -5.534 1.00 96.25 96 LEU A N 1
ATOM 699 C CA . LEU A 1 96 ? 5.646 -12.153 -6.346 1.00 96.25 96 LEU A CA 1
ATOM 700 C C . LEU A 1 96 ? 5.377 -12.118 -7.860 1.00 96.25 96 LEU A C 1
ATOM 702 O O . LEU A 1 96 ? 6.179 -12.657 -8.622 1.00 96.25 96 LEU A O 1
ATOM 706 N N . SER A 1 97 ? 4.269 -11.530 -8.328 1.00 96.56 97 SER A N 1
ATOM 707 C CA . SER A 1 97 ? 4.005 -11.403 -9.768 1.00 96.56 97 SER A CA 1
ATOM 708 C C . SER A 1 97 ? 3.080 -10.236 -10.106 1.00 96.56 97 SER A C 1
ATOM 710 O O . SER A 1 97 ? 2.190 -9.904 -9.329 1.00 96.56 97 SER A O 1
ATOM 712 N N . THR A 1 98 ? 3.220 -9.682 -11.314 1.00 97.38 98 THR A N 1
ATOM 713 C CA . THR A 1 98 ? 2.381 -8.578 -11.811 1.00 97.38 98 THR A CA 1
ATOM 714 C C . THR A 1 98 ? 0.887 -8.879 -11.704 1.00 97.38 98 THR A C 1
ATOM 716 O O . THR A 1 98 ? 0.124 -8.055 -11.218 1.00 97.38 98 THR A O 1
ATOM 719 N N . ARG A 1 99 ? 0.457 -10.084 -12.102 1.00 98.00 99 ARG A N 1
ATOM 720 C CA . ARG A 1 99 ? -0.968 -10.465 -12.108 1.00 98.00 99 ARG A CA 1
ATOM 721 C C . ARG A 1 99 ? -1.567 -10.478 -10.705 1.00 98.00 99 ARG A C 1
ATOM 723 O O . ARG A 1 99 ? -2.625 -9.905 -10.498 1.00 98.00 99 ARG A O 1
ATOM 730 N N . THR A 1 100 ? -0.871 -11.090 -9.748 1.00 97.31 100 THR A N 1
ATOM 731 C CA . THR A 1 100 ? -1.357 -11.156 -8.364 1.00 97.31 100 THR A CA 1
ATOM 732 C C . THR A 1 100 ? -1.366 -9.774 -7.718 1.00 97.31 100 THR A C 1
ATOM 734 O O . THR A 1 100 ? -2.326 -9.441 -7.036 1.00 97.31 100 THR A O 1
ATOM 737 N N . THR A 1 101 ? -0.360 -8.938 -7.991 1.00 97.38 101 THR A N 1
ATOM 738 C CA . THR A 1 101 ? -0.361 -7.540 -7.539 1.00 97.38 101 THR A CA 1
ATOM 739 C C . THR A 1 101 ? -1.554 -6.771 -8.107 1.00 97.38 101 THR A C 1
ATOM 741 O O . THR A 1 101 ? -2.228 -6.075 -7.358 1.00 97.38 101 THR A O 1
ATOM 744 N N . ILE A 1 102 ? -1.864 -6.925 -9.399 1.00 96.38 102 ILE A N 1
ATOM 745 C CA . ILE A 1 102 ? -3.046 -6.303 -10.018 1.00 96.38 102 ILE A CA 1
ATOM 746 C C . ILE A 1 102 ? -4.336 -6.760 -9.323 1.00 96.38 102 ILE A C 1
ATOM 748 O O . ILE A 1 102 ? -5.190 -5.928 -9.015 1.00 96.38 102 ILE A O 1
ATOM 752 N N . ASP A 1 103 ? -4.481 -8.061 -9.064 1.00 96.81 103 ASP A N 1
ATOM 753 C CA . ASP A 1 103 ? -5.667 -8.612 -8.404 1.00 96.81 103 ASP A CA 1
ATOM 754 C C . ASP A 1 103 ? -5.824 -8.066 -6.972 1.00 96.81 103 ASP A C 1
ATOM 756 O O . ASP A 1 103 ? -6.914 -7.621 -6.599 1.00 96.81 103 ASP A O 1
ATOM 760 N N . GLU A 1 104 ? -4.739 -8.028 -6.186 1.00 97.31 104 GLU A N 1
ATOM 761 C CA . GLU A 1 104 ? -4.756 -7.459 -4.832 1.00 97.31 104 GLU A CA 1
ATOM 762 C C . GLU A 1 104 ? -5.029 -5.944 -4.852 1.00 97.31 104 GLU A C 1
ATOM 764 O O . GLU A 1 104 ? -5.830 -5.465 -4.050 1.00 97.31 104 GLU A O 1
ATOM 769 N N . THR A 1 105 ? -4.435 -5.184 -5.782 1.00 95.62 105 THR A N 1
ATOM 770 C CA . THR A 1 105 ? -4.653 -3.730 -5.915 1.00 95.62 105 THR A CA 1
ATOM 771 C C . THR A 1 105 ? -6.093 -3.395 -6.291 1.00 95.62 105 THR A C 1
ATOM 773 O O . THR A 1 105 ? -6.680 -2.482 -5.708 1.00 95.62 105 THR A O 1
ATOM 776 N N . ARG A 1 106 ? -6.712 -4.150 -7.205 1.00 93.31 106 ARG A N 1
ATOM 777 C CA . ARG A 1 106 ? -8.133 -3.967 -7.547 1.00 93.31 106 ARG A CA 1
ATOM 778 C C . ARG A 1 106 ? -9.040 -4.228 -6.355 1.00 93.31 106 ARG A C 1
ATOM 780 O O . ARG A 1 106 ? -9.932 -3.433 -6.079 1.00 93.31 106 ARG A O 1
ATOM 787 N N . ALA A 1 107 ? -8.783 -5.303 -5.618 1.00 94.88 107 ALA A N 1
ATOM 788 C CA . ALA A 1 107 ? -9.566 -5.601 -4.432 1.00 94.88 107 ALA A CA 1
ATOM 789 C C . ALA A 1 107 ? -9.347 -4.569 -3.313 1.00 94.88 107 ALA A C 1
ATOM 791 O O . ALA A 1 107 ? -10.304 -4.207 -2.634 1.00 94.88 107 ALA A O 1
ATOM 792 N N . ALA A 1 108 ? -8.126 -4.055 -3.139 1.00 94.31 108 ALA A N 1
ATOM 793 C CA . ALA A 1 108 ? -7.844 -2.964 -2.209 1.00 94.31 108 ALA A CA 1
ATOM 794 C C . ALA A 1 108 ? -8.642 -1.700 -2.576 1.00 94.31 108 ALA A C 1
ATOM 796 O O . ALA A 1 108 ? -9.292 -1.105 -1.714 1.00 94.31 108 ALA A O 1
ATOM 797 N N . ARG A 1 109 ? -8.680 -1.341 -3.864 1.00 89.81 109 ARG A N 1
ATOM 798 C CA . ARG A 1 109 ? -9.527 -0.253 -4.372 1.00 89.81 109 ARG A CA 1
ATOM 799 C C . ARG A 1 109 ? -11.006 -0.485 -4.056 1.00 89.81 109 ARG A C 1
ATOM 801 O O . ARG A 1 109 ? -11.670 0.429 -3.582 1.00 89.81 109 ARG A O 1
ATOM 808 N N . ASP A 1 110 ? -11.519 -1.693 -4.278 1.00 90.31 110 ASP A N 1
ATOM 809 C CA . ASP A 1 110 ? -12.925 -2.021 -4.002 1.00 90.31 110 ASP A CA 1
ATOM 810 C C . ASP A 1 110 ? -13.269 -1.967 -2.499 1.00 90.31 110 ASP A C 1
ATOM 812 O O . ASP A 1 110 ? -14.420 -1.720 -2.136 1.00 90.31 110 ASP A O 1
ATOM 816 N N . ILE A 1 111 ? -12.282 -2.164 -1.615 1.00 94.62 111 ILE A N 1
ATOM 817 C CA . ILE A 1 111 ? -12.406 -1.942 -0.163 1.00 94.62 111 ILE A CA 1
ATOM 818 C C . ILE A 1 111 ? -12.477 -0.443 0.172 1.00 94.62 111 ILE A C 1
ATOM 820 O O . ILE A 1 111 ? -13.099 -0.074 1.168 1.00 94.62 111 ILE A O 1
ATOM 824 N N . GLY A 1 112 ? -11.881 0.409 -0.665 1.00 90.69 112 GLY A N 1
ATOM 825 C CA . GLY A 1 112 ? -11.886 1.863 -0.520 1.00 90.69 112 GLY A CA 1
ATOM 826 C C . GLY A 1 112 ? -10.596 2.452 0.045 1.00 90.69 112 GLY A C 1
ATOM 827 O O . GLY A 1 112 ? -10.660 3.525 0.636 1.00 90.69 112 GLY A O 1
ATOM 828 N N . VAL A 1 113 ? -9.446 1.774 -0.092 1.00 91.75 113 VAL A N 1
ATOM 829 C CA . VAL A 1 113 ? -8.153 2.437 0.167 1.00 91.75 113 VAL A CA 1
ATOM 830 C C . VAL A 1 113 ? -7.881 3.475 -0.924 1.00 91.75 113 VAL A C 1
ATOM 832 O O . VAL A 1 113 ? -8.232 3.261 -2.086 1.00 91.75 113 VAL A O 1
ATOM 835 N N . ASP A 1 114 ? -7.225 4.574 -0.566 1.00 89.25 114 ASP A N 1
ATOM 836 C CA . ASP A 1 114 ? -6.947 5.684 -1.485 1.00 89.25 114 ASP A CA 1
ATOM 837 C C . ASP A 1 114 ? -5.763 5.394 -2.421 1.00 89.25 114 ASP A C 1
ATOM 839 O O . ASP A 1 114 ? -5.619 6.014 -3.473 1.00 89.25 114 ASP A O 1
ATOM 843 N N . GLY A 1 115 ? -4.917 4.428 -2.057 1.00 90.12 115 GLY A N 1
ATOM 844 C CA . GLY A 1 115 ? -3.799 3.977 -2.876 1.00 90.12 115 GLY A CA 1
ATOM 845 C C . GLY A 1 115 ? -3.106 2.739 -2.314 1.00 90.12 115 GLY A C 1
ATOM 846 O O . GLY A 1 115 ? -3.488 2.195 -1.274 1.00 90.12 115 GLY A O 1
ATOM 847 N N . THR A 1 116 ? -2.061 2.284 -3.007 1.00 92.75 116 THR A N 1
ATOM 848 C CA . THR A 1 116 ? -1.249 1.138 -2.575 1.00 92.75 116 THR A CA 1
ATOM 849 C C . THR A 1 116 ? 0.238 1.474 -2.550 1.00 92.75 116 THR A C 1
ATOM 851 O O . THR A 1 116 ? 0.789 1.934 -3.548 1.00 92.75 116 THR A O 1
ATOM 854 N N . MET A 1 117 ? 0.912 1.171 -1.442 1.00 92.19 117 MET A N 1
ATOM 855 C CA . MET A 1 117 ? 2.366 1.113 -1.341 1.00 92.19 117 MET A CA 1
ATOM 856 C C . MET A 1 117 ? 2.852 -0.223 -1.918 1.00 92.19 117 MET A C 1
ATOM 858 O O . MET A 1 117 ? 2.612 -1.291 -1.349 1.00 92.19 117 MET A O 1
ATOM 862 N N . VAL A 1 118 ? 3.509 -0.173 -3.080 1.00 91.75 118 VAL A N 1
ATOM 863 C CA . VAL A 1 118 ? 3.808 -1.367 -3.881 1.00 91.75 118 VAL A CA 1
ATOM 864 C C . VAL A 1 118 ? 5.262 -1.404 -4.359 1.00 91.75 118 VAL A C 1
ATOM 866 O O . VAL A 1 118 ? 5.740 -0.526 -5.079 1.00 91.75 118 VAL A O 1
ATOM 869 N N . GLY A 1 119 ? 5.979 -2.445 -3.938 1.00 89.88 119 GLY A N 1
ATOM 870 C CA . GLY A 1 119 ? 7.301 -2.802 -4.442 1.00 89.88 119 GLY A CA 1
ATOM 871 C C . GLY A 1 119 ? 7.214 -3.750 -5.644 1.00 89.88 119 GLY A C 1
ATOM 872 O O . GLY A 1 119 ? 6.183 -4.405 -5.840 1.00 89.88 119 GLY A O 1
ATOM 873 N N . PRO A 1 120 ? 8.283 -3.852 -6.451 1.00 87.88 120 PRO A N 1
ATOM 874 C CA . PRO A 1 120 ? 8.320 -4.791 -7.559 1.00 87.88 120 PRO A CA 1
ATOM 875 C C . PRO A 1 120 ? 8.482 -6.239 -7.058 1.00 87.88 120 PRO A C 1
ATOM 877 O O . PRO A 1 120 ? 9.030 -6.463 -5.973 1.00 87.88 120 PRO A O 1
ATOM 880 N N . PRO A 1 121 ? 8.065 -7.244 -7.850 1.00 90.88 121 PRO A N 1
ATOM 881 C CA . PRO A 1 121 ? 8.333 -8.645 -7.557 1.00 90.88 121 PRO A CA 1
ATOM 882 C C . PRO A 1 121 ? 9.826 -8.904 -7.348 1.00 90.88 121 PRO A C 1
ATOM 884 O O . PRO A 1 121 ? 10.658 -8.430 -8.117 1.00 90.88 121 PRO A O 1
ATOM 887 N N . MET A 1 122 ? 10.160 -9.674 -6.310 1.00 88.44 122 MET A N 1
ATOM 888 C CA . MET A 1 122 ? 11.535 -9.734 -5.795 1.00 88.44 122 MET A CA 1
ATOM 889 C C . MET A 1 122 ? 12.198 -11.114 -5.842 1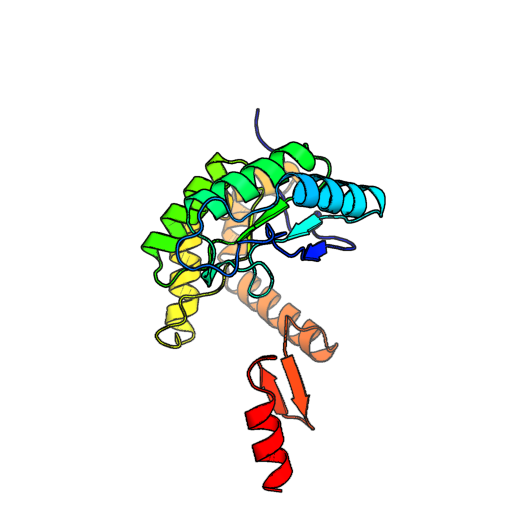.00 88.44 122 MET A C 1
ATOM 891 O O . MET A 1 122 ? 13.372 -11.217 -5.501 1.00 88.44 122 MET A O 1
ATOM 895 N N . TRP A 1 123 ? 11.488 -12.179 -6.247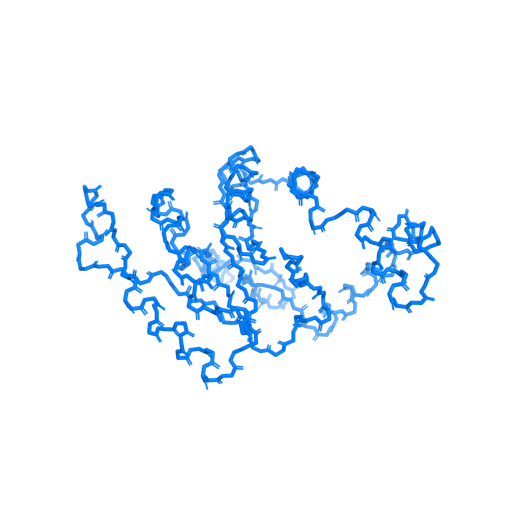 1.00 88.19 123 TRP A N 1
ATOM 896 C CA . TRP A 1 123 ? 12.107 -13.514 -6.333 1.00 88.19 123 TRP A CA 1
ATOM 897 C C . TRP A 1 123 ? 13.314 -13.486 -7.275 1.00 88.19 123 TRP A C 1
ATOM 899 O O . TRP A 1 123 ? 14.398 -13.964 -6.942 1.00 88.19 123 TRP A O 1
ATOM 909 N N . CYS A 1 124 ? 13.124 -12.900 -8.453 1.00 84.38 124 CYS A N 1
ATOM 910 C CA . CYS A 1 124 ? 14.207 -12.519 -9.341 1.00 84.38 124 CYS A CA 1
ATOM 911 C C . CYS A 1 124 ? 14.358 -11.007 -9.242 1.00 84.38 124 CYS A C 1
ATOM 913 O O . CYS A 1 124 ? 13.371 -10.298 -9.418 1.00 84.38 124 CYS A O 1
ATOM 915 N N . ALA A 1 125 ? 15.573 -10.528 -8.971 1.00 87.50 125 ALA A N 1
ATOM 916 C CA . ALA A 1 125 ? 15.848 -9.099 -8.979 1.00 87.50 125 ALA A CA 1
ATOM 917 C C . ALA A 1 125 ? 15.537 -8.539 -10.382 1.00 87.50 125 ALA A C 1
ATOM 919 O O . ALA A 1 125 ? 16.167 -8.987 -11.346 1.00 87.50 125 ALA A O 1
ATOM 920 N N . PRO A 1 126 ? 14.562 -7.623 -10.523 1.00 78.12 126 PRO A N 1
ATOM 921 C CA . PRO A 1 126 ? 14.250 -7.038 -11.815 1.00 78.12 126 PRO A CA 1
ATOM 922 C C . PRO A 1 126 ? 15.371 -6.082 -12.229 1.00 78.12 126 PRO A C 1
ATOM 924 O O . PRO A 1 126 ? 15.921 -5.357 -11.398 1.00 78.12 126 PRO A O 1
ATOM 927 N N . ASP A 1 127 ? 15.690 -6.059 -13.521 1.00 71.56 127 ASP A N 1
ATOM 928 C CA . ASP A 1 127 ? 16.422 -4.931 -14.088 1.00 71.56 127 ASP A CA 1
ATOM 929 C C . ASP A 1 127 ? 15.498 -3.705 -14.218 1.00 71.56 127 ASP A C 1
ATOM 931 O O . ASP A 1 127 ? 14.283 -3.781 -14.005 1.00 71.56 127 ASP A O 1
ATOM 935 N N . VAL A 1 128 ? 16.078 -2.548 -14.545 1.00 78.44 128 VAL A N 1
ATOM 936 C CA . VAL A 1 128 ? 15.324 -1.289 -14.643 1.00 78.44 128 VAL A CA 1
ATOM 937 C C . VAL A 1 128 ? 14.171 -1.382 -15.657 1.00 78.44 128 VAL A C 1
ATOM 939 O O . VAL A 1 128 ? 13.050 -1.042 -15.275 1.00 78.44 128 VAL A O 1
ATOM 942 N N . PRO A 1 129 ? 14.364 -1.878 -16.900 1.00 77.19 129 PRO A N 1
ATOM 943 C CA . PRO A 1 129 ? 13.258 -2.042 -17.846 1.00 77.19 129 PRO A CA 1
ATOM 944 C C . PRO A 1 129 ? 12.127 -2.930 -17.314 1.00 77.19 129 PRO A C 1
ATOM 946 O O . PRO A 1 129 ? 10.955 -2.591 -17.482 1.00 77.19 129 PRO A O 1
ATOM 949 N N . THR A 1 130 ? 12.457 -4.031 -16.633 1.00 80.62 130 THR A N 1
ATOM 950 C CA . THR A 1 130 ? 11.459 -4.938 -16.048 1.00 80.62 130 THR A CA 1
ATOM 951 C C . THR A 1 130 ? 10.670 -4.257 -14.931 1.00 80.62 130 THR A C 1
ATOM 953 O O . THR A 1 130 ? 9.446 -4.385 -14.880 1.00 80.62 130 THR A O 1
ATOM 956 N N . ALA A 1 131 ? 11.341 -3.509 -14.050 1.00 79.81 131 ALA A N 1
ATOM 957 C CA . ALA A 1 131 ? 10.678 -2.774 -12.976 1.00 79.81 131 ALA A CA 1
ATOM 958 C C . ALA A 1 131 ? 9.739 -1.687 -13.530 1.00 79.81 131 ALA A C 1
ATOM 960 O O . ALA A 1 131 ? 8.594 -1.583 -13.093 1.00 79.81 131 ALA A O 1
ATOM 961 N N . VAL A 1 132 ? 10.191 -0.924 -14.532 1.00 80.25 132 VAL A N 1
ATOM 962 C CA . VAL A 1 132 ? 9.369 0.094 -15.208 1.00 80.25 132 VAL A CA 1
ATOM 963 C C . VAL A 1 132 ? 8.139 -0.540 -15.861 1.00 80.25 132 VAL A C 1
ATOM 965 O O . VAL A 1 132 ? 7.032 -0.032 -15.684 1.00 80.25 132 VAL A O 1
ATOM 968 N N . GLN A 1 133 ? 8.303 -1.666 -16.566 1.00 85.62 133 GLN A N 1
ATOM 969 C CA . GLN A 1 133 ? 7.178 -2.362 -17.193 1.00 85.62 133 GLN A CA 1
ATOM 970 C C . GLN A 1 133 ? 6.174 -2.879 -16.154 1.00 85.62 133 GLN A C 1
ATOM 972 O O . GLN A 1 133 ? 4.974 -2.742 -16.357 1.00 85.62 133 GLN A O 1
ATOM 977 N N . PHE A 1 134 ? 6.640 -3.398 -15.013 1.00 91.38 134 PHE A N 1
ATOM 978 C CA . PHE A 1 134 ? 5.761 -3.814 -13.918 1.00 91.38 134 PHE A CA 1
ATOM 979 C C . PHE A 1 134 ? 4.875 -2.666 -13.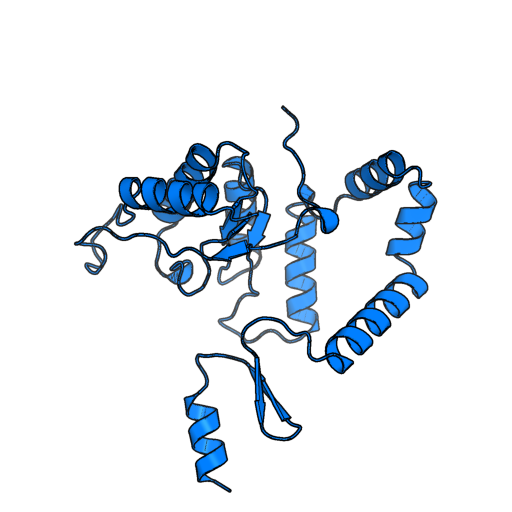409 1.00 91.38 134 PHE A C 1
ATOM 981 O O . PHE A 1 134 ? 3.667 -2.849 -13.253 1.00 91.38 134 PHE A O 1
ATOM 988 N N . TYR A 1 135 ? 5.452 -1.485 -13.169 1.00 85.00 135 TYR A N 1
ATOM 989 C CA . TYR A 1 135 ? 4.682 -0.328 -12.708 1.00 85.00 135 TYR A CA 1
ATOM 990 C C . TYR A 1 135 ? 3.714 0.188 -13.776 1.00 85.00 135 TYR A C 1
ATOM 992 O O . TYR A 1 135 ? 2.591 0.563 -13.438 1.00 85.00 135 TYR A O 1
ATOM 1000 N N . ARG A 1 136 ? 4.112 0.152 -15.055 1.00 82.31 136 ARG A N 1
ATOM 1001 C CA . ARG A 1 136 ? 3.233 0.480 -16.184 1.00 82.31 136 ARG A CA 1
ATOM 1002 C C . ARG A 1 136 ? 2.030 -0.461 -16.247 1.00 82.31 136 ARG A C 1
ATOM 1004 O O . ARG A 1 136 ? 0.902 0.018 -16.237 1.00 82.31 136 ARG A O 1
ATOM 1011 N N . ASP A 1 137 ? 2.266 -1.772 -16.231 1.00 87.94 137 ASP A N 1
ATOM 1012 C CA . ASP A 1 137 ? 1.204 -2.785 -16.265 1.00 87.94 137 ASP A CA 1
ATOM 1013 C C . ASP A 1 137 ? 0.224 -2.606 -15.094 1.00 87.94 137 ASP A C 1
ATOM 1015 O O . ASP A 1 137 ? -0.990 -2.740 -15.256 1.00 87.94 137 ASP A O 1
ATOM 1019 N N . LEU A 1 138 ? 0.745 -2.299 -13.900 1.00 88.94 138 LEU A N 1
ATOM 1020 C CA . LEU A 1 138 ? -0.073 -2.070 -12.713 1.00 88.94 138 LEU A CA 1
ATOM 1021 C C . LEU A 1 138 ? -0.942 -0.814 -12.846 1.00 88.94 138 LEU A C 1
ATOM 1023 O O . LEU A 1 138 ? -2.134 -0.873 -12.537 1.00 88.94 138 LEU A O 1
ATOM 1027 N N . ALA A 1 139 ? -0.360 0.294 -13.312 1.00 82.31 139 ALA A N 1
ATOM 1028 C CA . ALA A 1 139 ? -1.068 1.552 -13.527 1.00 82.31 139 ALA A CA 1
ATOM 1029 C C . ALA A 1 139 ? -2.160 1.409 -14.602 1.00 82.31 139 ALA A C 1
ATOM 1031 O O . ALA A 1 139 ? -3.311 1.768 -14.360 1.00 82.31 139 ALA A O 1
ATOM 1032 N N . GLU A 1 140 ? -1.843 0.780 -15.738 1.00 81.31 140 GLU A N 1
ATOM 1033 C CA . GLU A 1 140 ? -2.801 0.508 -16.818 1.00 81.31 140 GLU A CA 1
ATOM 1034 C C . GLU A 1 140 ? -3.961 -0.385 -16.351 1.00 81.31 140 GLU A C 1
ATOM 1036 O O . GLU A 1 140 ? -5.123 -0.160 -16.694 1.00 81.31 140 GLU A O 1
ATOM 1041 N N . ALA A 1 141 ? -3.667 -1.401 -15.537 1.00 83.94 141 ALA A N 1
ATOM 1042 C CA . ALA A 1 141 ? -4.676 -2.321 -15.028 1.00 83.94 141 ALA A CA 1
ATOM 1043 C C . ALA A 1 141 ? -5.548 -1.731 -13.905 1.00 83.94 141 ALA A C 1
ATOM 1045 O O . ALA A 1 141 ? -6.633 -2.276 -13.642 1.00 83.94 141 ALA A O 1
ATOM 1046 N N . CYS A 1 142 ? -5.080 -0.659 -13.256 1.00 78.94 142 CYS A N 1
ATOM 1047 C CA . CYS A 1 142 ? -5.740 0.061 -12.165 1.00 78.94 142 CYS A CA 1
ATOM 1048 C C . CYS A 1 142 ? -5.782 1.580 -12.470 1.00 78.94 142 CYS A C 1
ATOM 1050 O O . CYS A 1 142 ? -5.195 2.378 -11.736 1.00 78.94 142 CYS A O 1
ATOM 1052 N N . PRO A 1 143 ? -6.495 1.999 -13.536 1.00 60.84 143 PRO A N 1
ATOM 1053 C CA . PRO A 1 143 ? -6.330 3.305 -14.185 1.00 60.84 143 PRO A CA 1
ATOM 1054 C C . PRO A 1 143 ? -6.828 4.511 -13.379 1.00 60.84 143 PRO A C 1
ATOM 1056 O O . PRO A 1 143 ? -6.599 5.642 -13.798 1.00 60.84 143 PRO A O 1
ATOM 1059 N N . ASP A 1 144 ? -7.438 4.320 -12.202 1.00 61.12 144 ASP A N 1
ATOM 1060 C CA . ASP A 1 144 ? -7.716 5.433 -11.271 1.00 61.12 144 ASP A CA 1
ATOM 1061 C C . ASP A 1 144 ? -6.433 6.208 -10.895 1.00 61.12 144 ASP A C 1
ATOM 1063 O O . ASP A 1 144 ? -6.518 7.324 -10.399 1.00 61.12 144 ASP A O 1
ATOM 1067 N N . MET A 1 145 ? -5.247 5.639 -11.154 1.00 51.25 145 MET A N 1
ATOM 1068 C CA . MET A 1 145 ? -3.940 6.237 -10.867 1.00 51.25 145 MET A CA 1
ATOM 1069 C C . MET A 1 145 ? -3.187 6.790 -12.098 1.00 51.25 145 MET A C 1
ATOM 1071 O O . MET A 1 145 ? -2.124 7.380 -11.924 1.00 51.25 145 MET A O 1
ATOM 1075 N N . SER A 1 146 ? -3.685 6.615 -13.331 1.00 48.56 146 SER A N 1
ATOM 1076 C CA . SER A 1 146 ? -2.994 7.080 -14.558 1.00 48.56 146 SER A CA 1
ATOM 1077 C C . SER A 1 146 ? -3.919 7.379 -15.746 1.00 48.56 146 SER A C 1
ATOM 1079 O O . SER A 1 146 ? -3.464 7.415 -16.888 1.00 48.56 146 SER A O 1
ATOM 1081 N N . SER A 1 147 ? -5.224 7.515 -15.512 1.00 63.44 147 SER A N 1
ATOM 1082 C CA . SER A 1 147 ? -6.213 7.742 -16.570 1.00 63.44 147 SER A CA 1
ATOM 1083 C C . SER A 1 147 ? -5.959 9.081 -17.268 1.00 63.44 147 SER A C 1
ATOM 1085 O O . SER A 1 147 ? -5.840 10.111 -16.609 1.00 63.44 147 SER A O 1
ATOM 1087 N N . GLU A 1 148 ? -5.913 9.080 -18.602 1.00 67.25 148 GLU A N 1
ATOM 1088 C CA . GLU A 1 148 ? -5.861 10.321 -19.383 1.00 67.25 148 GLU A CA 1
ATOM 1089 C C . GLU A 1 148 ? -7.124 11.160 -19.169 1.00 67.25 148 GLU A C 1
ATOM 1091 O O . GLU A 1 148 ? -7.024 12.378 -19.084 1.00 67.25 148 GLU A O 1
ATOM 1096 N N . GLU A 1 149 ? -8.297 10.537 -18.982 1.00 71.94 149 GLU A N 1
ATOM 1097 C CA . GLU A 1 149 ? -9.505 11.273 -18.592 1.00 71.94 149 GLU A CA 1
ATOM 1098 C C . GLU A 1 149 ? -9.363 11.940 -17.219 1.00 71.94 149 GLU A C 1
ATOM 1100 O O . GLU A 1 149 ? -9.828 13.061 -17.045 1.00 71.94 149 GLU A O 1
ATOM 1105 N N . LEU A 1 150 ? -8.692 11.299 -16.260 1.00 64.31 150 LEU A N 1
ATOM 1106 C CA . LEU A 1 150 ? -8.383 11.877 -14.951 1.00 64.31 150 LEU A CA 1
ATOM 1107 C C . LEU A 1 150 ? -7.354 13.008 -15.061 1.00 64.31 150 LEU A C 1
ATOM 1109 O O . LEU A 1 150 ? -7.530 14.071 -14.474 1.00 64.31 150 LEU A O 1
ATOM 1113 N N . LEU A 1 151 ? -6.285 12.801 -15.825 1.00 70.50 151 LEU A N 1
ATOM 1114 C CA . LEU A 1 151 ? -5.276 13.826 -16.080 1.00 70.50 151 LEU A CA 1
ATOM 1115 C C . LEU A 1 151 ? -5.892 15.041 -16.793 1.00 70.50 151 LEU A C 1
ATOM 1117 O O . LEU A 1 151 ? -5.575 16.178 -16.449 1.00 70.50 151 LEU A O 1
ATOM 1121 N N . ALA A 1 152 ? -6.823 14.808 -17.718 1.00 81.06 152 ALA A N 1
ATOM 1122 C CA . ALA A 1 152 ? -7.603 15.843 -18.383 1.00 81.06 152 ALA A CA 1
ATOM 1123 C C . ALA A 1 152 ? -8.584 16.554 -17.435 1.00 81.06 152 ALA A C 1
ATOM 1125 O O . ALA A 1 152 ? -8.713 17.778 -17.487 1.00 81.06 152 ALA A O 1
ATOM 1126 N N . GLU A 1 153 ? -9.255 15.811 -16.551 1.00 76.06 153 GLU A N 1
ATOM 1127 C CA . GLU A 1 153 ? -10.158 16.349 -15.525 1.00 76.06 153 GLU A CA 1
ATOM 1128 C C . GLU A 1 153 ? -9.394 17.265 -14.552 1.00 76.06 153 GLU A C 1
ATOM 1130 O O . GLU A 1 153 ? -9.783 18.419 -14.369 1.00 76.06 153 GLU A O 1
ATOM 1135 N N . ILE A 1 154 ? -8.242 16.815 -14.038 1.00 69.12 154 ILE A N 1
ATOM 1136 C CA . ILE A 1 154 ? -7.339 17.609 -13.184 1.00 69.12 154 ILE A CA 1
ATOM 1137 C C . ILE A 1 154 ? -6.846 18.860 -13.914 1.00 69.12 154 ILE A C 1
ATOM 1139 O O . ILE A 1 154 ? -6.871 19.955 -13.348 1.00 69.12 154 ILE A O 1
ATOM 1143 N N . ALA A 1 155 ? -6.405 18.721 -15.168 1.00 81.06 155 ALA A N 1
ATOM 1144 C CA . ALA A 1 155 ? -5.960 19.860 -15.964 1.00 81.06 155 ALA A CA 1
ATOM 1145 C C . ALA A 1 155 ? -7.071 20.911 -16.077 1.00 81.06 155 ALA A C 1
ATOM 1147 O O . ALA A 1 155 ? -6.835 22.090 -15.814 1.00 81.06 155 ALA A O 1
ATOM 1148 N N . SER A 1 156 ? -8.299 20.476 -16.368 1.00 83.44 156 SER A N 1
ATOM 1149 C CA . SER A 1 156 ? -9.450 21.370 -16.461 1.00 83.44 156 SER A CA 1
ATOM 1150 C C . SER A 1 156 ? -9.789 22.049 -15.126 1.00 83.44 156 SER A C 1
ATOM 1152 O O . SER A 1 156 ? -10.126 23.234 -15.130 1.00 83.44 156 SER A O 1
ATOM 1154 N N . GLU A 1 157 ? -9.707 21.350 -13.989 1.00 75.62 157 GLU A N 1
ATOM 1155 C CA . GLU A 1 157 ? -9.952 21.929 -12.655 1.00 75.62 157 GLU A CA 1
ATOM 1156 C C . GLU A 1 157 ? -8.915 22.997 -12.272 1.00 75.62 157 GLU A C 1
ATOM 1158 O O . GLU A 1 157 ? -9.252 24.000 -11.639 1.00 75.62 157 GLU A O 1
ATOM 1163 N N . LEU A 1 158 ? -7.665 22.824 -12.710 1.00 73.81 158 LEU A N 1
ATOM 1164 C CA . LEU A 1 158 ? -6.570 23.778 -12.508 1.00 73.81 158 LEU A CA 1
ATOM 1165 C C . LEU A 1 158 ? -6.583 24.941 -13.518 1.00 73.81 158 LEU A C 1
ATOM 1167 O O . LEU A 1 158 ? -5.735 25.836 -13.450 1.00 73.81 158 LEU 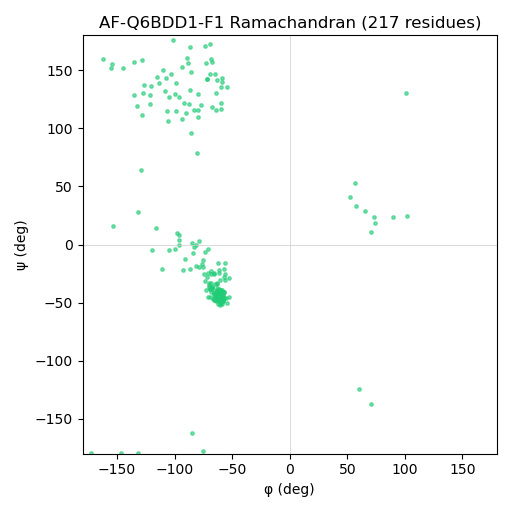A O 1
ATOM 1171 N N . GLY A 1 159 ? -7.554 24.956 -14.438 1.00 89.12 159 GLY A N 1
ATOM 1172 C CA . GLY A 1 159 ? -7.676 25.958 -15.496 1.00 89.12 159 GLY A CA 1
ATOM 1173 C C . GLY A 1 159 ? -6.647 25.796 -16.618 1.00 89.12 159 GLY A C 1
ATOM 1174 O O . GLY A 1 159 ? -6.381 26.752 -17.349 1.00 89.12 159 GLY A O 1
ATOM 1175 N N . TRP A 1 160 ? -6.042 24.616 -16.736 1.00 92.94 160 TRP A N 1
ATOM 1176 C CA . TRP A 1 160 ? -5.153 24.244 -17.829 1.00 92.94 160 TRP A CA 1
ATOM 1177 C C . TRP A 1 160 ? -5.950 23.653 -18.990 1.00 92.94 160 TRP A C 1
ATOM 1179 O O . TRP A 1 160 ? -7.059 23.152 -18.818 1.00 92.94 160 TRP A O 1
ATOM 1189 N N . GLU A 1 161 ? -5.380 23.728 -20.190 1.00 95.81 161 GLU A N 1
ATOM 1190 C CA . GLU A 1 161 ? -5.965 23.104 -21.375 1.00 95.81 161 GLU A CA 1
ATOM 1191 C C . GLU A 1 161 ? -5.629 21.599 -21.351 1.00 95.81 161 GLU A C 1
ATOM 1193 O O . GLU A 1 161 ? -4.437 21.265 -21.372 1.00 95.81 161 GLU A O 1
ATOM 1198 N N . PRO A 1 162 ? -6.624 20.695 -21.246 1.00 90.31 162 PRO A N 1
ATOM 1199 C CA . PRO A 1 162 ? -6.383 19.268 -21.037 1.00 90.31 162 PRO A CA 1
ATOM 1200 C C . PRO A 1 162 ? -5.525 18.607 -22.112 1.00 90.31 162 PRO A C 1
ATOM 1202 O O . PRO A 1 162 ? -4.605 17.859 -21.781 1.00 90.31 162 PRO A O 1
ATOM 1205 N N . ASP A 1 163 ? -5.766 18.922 -23.384 1.00 92.31 163 ASP A N 1
ATOM 1206 C CA . ASP A 1 163 ? -5.041 18.298 -24.491 1.00 92.31 163 ASP A CA 1
ATOM 1207 C C . ASP A 1 163 ? -3.583 18.774 -24.516 1.00 92.31 163 ASP A C 1
ATOM 1209 O O . ASP A 1 163 ? -2.663 17.998 -24.778 1.00 92.31 163 ASP A O 1
ATOM 1213 N N . ALA A 1 164 ? -3.352 20.048 -24.184 1.00 90.94 164 ALA A N 1
ATOM 1214 C CA . ALA A 1 164 ? -2.006 20.601 -24.070 1.00 90.94 164 ALA A CA 1
ATOM 1215 C C . ALA A 1 164 ? -1.249 20.033 -22.859 1.00 90.94 164 ALA A C 1
ATOM 1217 O O . ALA A 1 164 ? -0.051 19.767 -22.953 1.00 90.94 164 ALA A O 1
ATOM 1218 N N . PHE A 1 165 ? -1.940 19.830 -21.734 1.00 89.44 165 PHE A N 1
ATOM 1219 C CA . PHE A 1 165 ? -1.367 19.202 -20.547 1.00 89.44 165 PHE A CA 1
ATOM 1220 C C . PHE A 1 165 ? -0.973 17.747 -20.819 1.00 89.44 165 PHE A C 1
ATOM 1222 O O . PHE A 1 165 ? 0.166 17.369 -20.552 1.00 89.44 165 PHE A O 1
ATOM 1229 N N . LEU A 1 166 ? -1.868 16.953 -21.411 1.00 87.25 166 LEU A N 1
ATOM 1230 C CA . LEU A 1 166 ? -1.577 15.571 -21.796 1.00 87.25 166 LEU A CA 1
ATOM 1231 C C . LEU A 1 166 ? -0.412 15.501 -22.791 1.00 87.25 166 LEU A C 1
ATOM 1233 O O . LEU A 1 166 ? 0.515 14.712 -22.608 1.00 87.25 166 LEU A O 1
ATOM 1237 N N . ALA A 1 167 ? -0.398 16.380 -23.797 1.00 89.81 167 ALA A N 1
ATOM 1238 C CA . ALA A 1 167 ? 0.712 16.467 -24.741 1.00 89.81 167 ALA A CA 1
ATOM 1239 C C . ALA A 1 167 ? 2.046 16.800 -24.051 1.00 89.81 167 ALA A C 1
ATOM 1241 O O . ALA A 1 167 ? 3.075 16.232 -24.415 1.00 89.81 167 ALA A O 1
ATOM 1242 N N . TYR A 1 168 ? 2.036 17.682 -23.045 1.00 88.12 168 TYR A N 1
ATOM 1243 C CA . TYR A 1 168 ? 3.221 17.997 -22.252 1.00 88.12 168 TYR A CA 1
ATOM 1244 C C . TYR A 1 168 ? 3.692 16.795 -21.429 1.00 88.12 168 TYR A C 1
ATOM 1246 O O . TYR A 1 168 ? 4.869 16.459 -21.496 1.00 88.12 168 TYR A O 1
ATOM 1254 N N . VAL A 1 169 ? 2.797 16.107 -20.713 1.00 81.12 169 VAL A N 1
ATOM 1255 C CA . VAL A 1 169 ? 3.139 14.932 -19.883 1.00 81.12 169 VAL A CA 1
ATOM 1256 C C . VAL A 1 169 ? 3.811 13.819 -20.703 1.00 81.12 169 VAL A C 1
ATOM 1258 O O . VAL A 1 169 ? 4.636 13.080 -20.170 1.00 81.12 169 VAL A O 1
ATOM 1261 N N . HIS A 1 170 ? 3.515 13.731 -22.001 1.00 80.38 170 HIS A N 1
ATOM 1262 C CA . HIS A 1 170 ? 4.127 12.777 -22.933 1.00 80.38 170 HIS A CA 1
ATOM 1263 C C . HIS A 1 170 ? 5.280 13.351 -23.777 1.00 80.38 170 HIS A C 1
ATOM 1265 O O . HIS A 1 170 ? 5.718 12.710 -24.733 1.00 80.38 170 HIS A O 1
ATOM 1271 N N . SER A 1 171 ? 5.763 14.555 -23.464 1.00 87.19 171 SER A N 1
ATOM 1272 C CA . SER A 1 171 ? 6.825 15.229 -24.218 1.00 87.19 171 SER A CA 1
ATOM 1273 C C . SER A 1 171 ? 8.221 14.974 -23.642 1.00 87.19 171 SER A C 1
ATOM 1275 O O . SER A 1 171 ? 8.388 14.818 -22.432 1.00 87.19 171 SER A O 1
ATOM 1277 N N . GLU A 1 172 ? 9.243 15.042 -24.504 1.00 87.88 172 GLU A N 1
ATOM 1278 C CA . GLU A 1 172 ? 10.657 15.040 -24.080 1.00 87.88 172 GLU A CA 1
ATOM 1279 C C . GLU A 1 172 ? 10.960 16.181 -23.091 1.00 87.88 172 GLU A C 1
ATOM 1281 O O . GLU A 1 172 ? 11.792 16.034 -22.201 1.00 87.88 172 GLU A O 1
ATOM 1286 N N . GLU A 1 173 ? 10.249 17.309 -23.199 1.00 89.81 173 GLU A N 1
ATOM 1287 C CA . GLU A 1 173 ? 10.406 18.451 -22.295 1.00 89.81 173 GLU A CA 1
ATOM 1288 C C . GLU A 1 173 ? 10.004 18.110 -20.851 1.00 89.81 173 GLU A C 1
ATOM 1290 O O . GLU A 1 173 ? 10.706 18.483 -19.908 1.00 89.81 173 GLU A O 1
ATOM 1295 N N . ALA A 1 174 ? 8.898 17.385 -20.658 1.00 78.56 174 ALA A N 1
ATOM 1296 C CA . ALA A 1 174 ? 8.474 16.944 -19.331 1.00 78.56 174 ALA A CA 1
ATOM 1297 C C . ALA A 1 174 ? 9.411 15.877 -18.751 1.00 78.56 174 ALA A C 1
ATOM 1299 O O . ALA A 1 174 ? 9.714 15.919 -17.556 1.00 78.56 174 ALA A O 1
ATOM 1300 N N . GLU A 1 175 ? 9.912 14.958 -19.583 1.00 70.38 175 GLU A N 1
ATOM 1301 C CA . GLU A 1 175 ? 10.917 13.974 -19.161 1.00 70.38 175 GLU A CA 1
ATOM 1302 C C . GLU A 1 175 ? 12.210 14.656 -18.690 1.00 70.38 175 GLU A C 1
ATOM 1304 O O . GLU A 1 175 ? 12.740 14.321 -17.625 1.00 70.38 175 GLU A O 1
ATOM 1309 N N . ASP A 1 176 ? 12.686 15.663 -19.426 1.00 86.31 176 ASP A N 1
ATOM 1310 C CA . ASP A 1 176 ? 13.869 16.434 -19.049 1.00 86.31 176 ASP A CA 1
ATOM 1311 C C . ASP A 1 176 ? 13.656 17.249 -17.769 1.00 86.31 176 ASP A C 1
ATOM 1313 O O . ASP A 1 176 ? 14.531 17.271 -16.898 1.00 86.31 176 ASP A O 1
ATOM 1317 N N . ALA A 1 177 ? 12.492 17.884 -17.613 1.00 77.69 177 ALA A N 1
ATOM 1318 C CA . ALA A 1 177 ? 12.150 18.624 -16.401 1.00 77.69 177 ALA A CA 1
ATOM 1319 C C . ALA A 1 177 ? 12.088 17.704 -15.169 1.00 77.69 177 ALA A C 1
ATOM 1321 O O . ALA A 1 177 ? 12.629 18.042 -14.110 1.00 77.69 177 ALA A O 1
ATOM 1322 N N . TYR A 1 178 ? 11.488 16.520 -15.314 1.00 69.94 178 TYR A N 1
ATOM 1323 C CA . TYR A 1 178 ? 11.448 15.506 -14.263 1.00 69.94 178 TYR A CA 1
ATOM 1324 C C . TYR A 1 178 ? 12.856 15.018 -13.890 1.00 69.94 178 TYR A C 1
ATOM 1326 O O . TYR A 1 178 ? 13.211 14.979 -12.708 1.00 69.94 178 TYR A O 1
ATOM 1334 N N . ARG A 1 179 ? 13.694 14.708 -14.888 1.00 76.62 179 ARG A N 1
ATOM 1335 C CA . ARG A 1 179 ? 15.092 14.302 -14.684 1.00 76.62 179 ARG A CA 1
ATOM 1336 C C . ARG A 1 179 ? 15.888 15.369 -13.930 1.00 76.62 179 ARG A C 1
ATOM 1338 O O . ARG A 1 179 ? 16.540 15.046 -12.939 1.00 76.62 179 ARG A O 1
ATOM 1345 N N . LEU A 1 180 ? 15.803 16.630 -14.354 1.00 81.75 180 LEU A N 1
ATOM 1346 C CA . LEU A 1 180 ? 16.496 17.749 -13.707 1.00 81.75 180 LEU A CA 1
ATOM 1347 C C . LEU A 1 180 ? 16.020 17.965 -12.264 1.00 81.75 180 LEU A C 1
ATOM 1349 O O . LEU A 1 180 ? 16.838 18.205 -11.377 1.00 81.75 180 LEU A O 1
ATOM 1353 N N . SER A 1 181 ? 14.715 17.835 -12.008 1.00 68.88 181 SER A N 1
ATOM 1354 C CA . SER A 1 181 ? 14.162 17.925 -10.652 1.00 68.88 181 SER A CA 1
ATOM 1355 C C . SER A 1 181 ? 14.705 16.818 -9.742 1.00 68.88 181 SER A C 1
ATOM 1357 O O . SER A 1 181 ? 15.095 17.089 -8.603 1.00 68.88 181 SER A O 1
ATOM 1359 N N . ASN A 1 182 ? 14.823 15.592 -10.262 1.00 65.12 182 ASN A N 1
ATOM 1360 C CA . ASN A 1 182 ? 15.463 14.491 -9.548 1.00 65.12 182 ASN A CA 1
ATOM 1361 C C . ASN A 1 182 ? 16.951 14.767 -9.289 1.00 65.12 182 ASN A C 1
ATOM 1363 O O . ASN A 1 182 ? 17.419 14.542 -8.176 1.00 65.12 182 ASN A O 1
ATOM 1367 N N . GLU A 1 183 ? 17.705 15.262 -10.271 1.00 76.25 183 GLU A N 1
ATOM 1368 C CA . GLU A 1 183 ? 19.120 15.628 -10.096 1.00 76.25 183 GLU A CA 1
ATOM 1369 C C . GLU A 1 183 ? 19.301 16.706 -9.012 1.00 76.25 183 GLU A C 1
ATOM 1371 O O . GLU A 1 183 ? 20.184 16.590 -8.156 1.00 76.25 183 GLU A O 1
ATOM 1376 N N . GLU A 1 184 ? 18.424 17.715 -8.978 1.00 74.62 184 GLU A N 1
ATOM 1377 C CA . GLU A 1 184 ? 18.441 18.750 -7.944 1.00 74.62 184 GLU A CA 1
ATOM 1378 C C . GLU A 1 184 ? 18.126 18.168 -6.558 1.00 74.62 184 GLU A C 1
ATOM 1380 O O . GLU A 1 184 ? 18.848 18.443 -5.595 1.00 74.62 184 GLU A O 1
ATOM 1385 N N . ALA A 1 185 ? 17.091 17.333 -6.442 1.00 63.62 185 ALA A N 1
ATOM 1386 C CA . ALA A 1 185 ? 16.729 16.675 -5.187 1.00 63.62 185 ALA A CA 1
ATOM 1387 C C . ALA A 1 185 ? 17.892 15.831 -4.630 1.00 63.62 185 ALA A C 1
ATOM 1389 O O . ALA A 1 185 ? 18.228 15.952 -3.447 1.00 63.62 185 ALA A O 1
ATOM 1390 N N . HIS A 1 186 ? 18.579 15.072 -5.492 1.00 64.44 186 HIS A N 1
ATOM 1391 C CA . HIS A 1 186 ? 19.781 14.324 -5.119 1.00 64.44 186 HIS A CA 1
ATOM 1392 C C . HIS A 1 186 ? 20.919 15.247 -4.671 1.00 64.44 186 HIS A C 1
ATOM 1394 O O . HIS A 1 186 ? 21.543 14.988 -3.641 1.00 64.44 186 HIS A O 1
ATOM 1400 N N . SER A 1 187 ? 21.156 16.362 -5.374 1.00 71.38 187 SER A N 1
ATOM 1401 C CA . SER A 1 187 ? 22.185 17.344 -4.989 1.00 71.38 187 SER A CA 1
ATOM 1402 C C . SER A 1 187 ? 21.933 17.969 -3.608 1.00 71.38 187 SER A C 1
ATOM 1404 O O . SER A 1 187 ? 22.861 18.416 -2.934 1.00 71.38 187 SER A O 1
ATOM 1406 N N . ARG A 1 188 ? 20.668 17.967 -3.171 1.00 68.38 188 ARG A N 1
ATOM 1407 C CA . ARG A 1 188 ? 20.204 18.491 -1.882 1.00 68.38 188 ARG A CA 1
ATOM 1408 C C . ARG A 1 188 ? 20.082 17.412 -0.803 1.00 68.38 188 ARG A C 1
ATOM 1410 O O . ARG A 1 188 ? 19.646 17.724 0.303 1.00 68.38 188 ARG A O 1
ATOM 1417 N N . GLY A 1 189 ? 20.472 16.172 -1.101 1.00 57.78 189 GLY A N 1
ATOM 1418 C CA . GLY A 1 189 ? 20.449 15.058 -0.155 1.00 57.78 189 GLY A CA 1
ATOM 1419 C C . GLY A 1 189 ? 19.051 14.512 0.153 1.00 57.78 189 GLY A C 1
ATOM 1420 O O . GLY A 1 189 ? 18.849 13.951 1.227 1.00 57.78 189 GLY A O 1
ATOM 1421 N N . VAL A 1 190 ? 18.077 14.698 -0.745 1.00 48.47 190 VAL A N 1
ATOM 1422 C CA . VAL A 1 190 ? 16.724 14.132 -0.620 1.00 48.47 190 VAL A CA 1
ATOM 1423 C C . VAL A 1 190 ? 16.681 12.778 -1.336 1.00 48.47 190 VAL A C 1
ATOM 1425 O O . VAL A 1 190 ? 16.955 12.713 -2.532 1.00 48.47 190 VAL A O 1
ATOM 1428 N N . PHE A 1 191 ? 16.341 11.700 -0.619 1.00 58.28 191 PHE A N 1
ATOM 1429 C CA . PHE A 1 191 ? 16.264 10.333 -1.163 1.00 58.28 191 PHE A CA 1
ATOM 1430 C C . PHE A 1 191 ? 15.291 9.424 -0.376 1.00 58.28 191 PHE A C 1
ATOM 1432 O O . PHE A 1 191 ? 14.990 9.682 0.789 1.00 58.28 191 PHE A O 1
ATOM 1439 N N . GLY A 1 192 ? 14.769 8.376 -1.037 1.00 50.69 192 GLY A N 1
ATOM 1440 C CA . GLY A 1 192 ? 13.765 7.425 -0.517 1.00 50.69 192 GLY A CA 1
ATOM 1441 C C . GLY A 1 192 ? 14.330 6.228 0.274 1.00 50.69 192 GLY A C 1
ATOM 1442 O O . GLY A 1 192 ? 15.538 6.009 0.328 1.00 50.69 192 GLY A O 1
ATOM 1443 N N . ALA A 1 193 ? 13.449 5.459 0.927 1.00 52.69 193 ALA A N 1
ATOM 1444 C CA . ALA A 1 193 ? 13.811 4.522 2.001 1.00 52.69 193 ALA A CA 1
ATOM 1445 C C . ALA A 1 193 ? 14.255 3.102 1.557 1.00 52.69 193 ALA A C 1
ATOM 1447 O O . ALA A 1 193 ? 13.651 2.544 0.642 1.00 52.69 193 ALA A O 1
ATOM 1448 N N . PRO A 1 194 ? 15.160 2.429 2.308 1.00 51.25 194 PRO A N 1
ATOM 1449 C CA . PRO A 1 194 ? 16.277 2.974 3.076 1.00 51.25 194 PRO A CA 1
ATOM 1450 C C . PRO A 1 194 ? 17.574 2.906 2.252 1.00 51.25 194 PRO A C 1
ATOM 1452 O O . PRO A 1 194 ? 17.970 1.842 1.769 1.00 51.25 194 PRO A O 1
ATOM 1455 N N . ILE A 1 195 ? 18.250 4.047 2.134 1.00 54.31 195 ILE A N 1
ATOM 1456 C CA . ILE A 1 195 ? 19.565 4.189 1.503 1.00 54.31 195 ILE A CA 1
ATOM 1457 C C . ILE A 1 195 ? 20.538 4.755 2.546 1.00 54.31 195 ILE A C 1
ATOM 1459 O O . ILE A 1 195 ? 20.191 5.670 3.293 1.00 54.31 195 ILE A O 1
ATOM 1463 N N . MET A 1 196 ? 21.745 4.195 2.610 1.00 54.50 196 MET A N 1
ATOM 1464 C CA . MET A 1 196 ? 22.863 4.668 3.428 1.00 54.50 196 MET A CA 1
ATOM 1465 C C . MET A 1 196 ? 24.009 5.120 2.517 1.00 54.50 196 MET A C 1
ATOM 1467 O O . MET A 1 196 ? 24.251 4.520 1.473 1.00 54.50 196 MET A O 1
ATOM 1471 N N . MET A 1 197 ? 24.726 6.166 2.921 1.00 61.81 197 MET A N 1
ATOM 1472 C CA . MET A 1 197 ? 25.896 6.686 2.203 1.00 61.81 197 MET A CA 1
ATOM 1473 C C . MET A 1 197 ? 27.171 6.364 2.987 1.00 61.81 197 MET A C 1
ATOM 1475 O O . MET A 1 197 ? 27.226 6.634 4.189 1.00 61.81 197 MET A O 1
ATOM 1479 N N . ILE A 1 198 ? 28.198 5.829 2.319 1.00 58.53 198 ILE A N 1
ATOM 1480 C CA . ILE A 1 198 ? 29.530 5.586 2.899 1.00 58.53 198 ILE A CA 1
ATOM 1481 C C . ILE A 1 198 ? 30.575 6.216 1.986 1.00 58.53 198 ILE A C 1
ATOM 1483 O O . ILE A 1 198 ? 30.788 5.775 0.858 1.00 58.53 198 ILE A O 1
ATOM 1487 N N . GLY A 1 199 ? 31.231 7.272 2.468 1.00 72.44 199 GLY A N 1
ATOM 1488 C CA . GLY A 1 199 ? 32.059 8.105 1.598 1.00 72.44 199 GLY A CA 1
ATOM 1489 C C . GLY A 1 199 ? 31.210 8.710 0.475 1.00 72.44 199 GLY A C 1
ATOM 1490 O O . GLY A 1 199 ? 30.206 9.362 0.752 1.00 72.44 199 GLY A O 1
ATOM 1491 N N . GLU A 1 200 ? 31.607 8.478 -0.776 1.00 71.62 200 GLU A N 1
ATOM 1492 C CA . GLU A 1 200 ? 30.867 8.908 -1.975 1.00 71.62 200 GLU A CA 1
ATOM 1493 C C . GLU A 1 200 ? 29.955 7.806 -2.554 1.00 71.62 200 GLU A C 1
ATOM 1495 O O . GLU A 1 200 ? 29.270 8.032 -3.549 1.00 71.62 200 GLU A O 1
ATOM 1500 N N . GLU A 1 201 ? 29.925 6.614 -1.949 1.00 49.50 201 GLU A N 1
ATOM 1501 C CA . GLU A 1 201 ? 29.213 5.452 -2.485 1.00 49.50 201 GLU A CA 1
ATOM 1502 C C . GLU A 1 201 ? 27.834 5.266 -1.830 1.00 49.50 201 GLU A C 1
ATOM 1504 O O . GLU A 1 201 ? 27.665 5.423 -0.615 1.00 49.50 201 GLU A O 1
ATOM 1509 N N . MET A 1 202 ? 26.838 4.926 -2.654 1.00 60.12 202 MET A N 1
ATOM 1510 C CA . MET A 1 202 ? 25.434 4.770 -2.267 1.00 60.12 202 MET A CA 1
ATOM 1511 C C . MET A 1 202 ? 25.071 3.294 -2.069 1.00 60.12 202 MET A C 1
ATOM 1513 O O . MET A 1 202 ? 25.296 2.474 -2.956 1.00 60.12 202 MET A O 1
ATOM 1517 N N . TRP A 1 203 ? 24.450 2.968 -0.932 1.00 57.28 203 TRP A N 1
ATOM 1518 C CA . TRP A 1 203 ? 24.097 1.602 -0.530 1.00 57.28 203 TRP A CA 1
ATOM 1519 C C . TRP A 1 203 ? 22.607 1.489 -0.186 1.00 57.28 203 TRP A C 1
ATOM 1521 O O . TRP A 1 203 ? 22.065 2.351 0.501 1.00 57.28 203 TRP A O 1
ATOM 1531 N N . TRP A 1 204 ? 21.932 0.420 -0.621 1.00 54.12 204 TRP A N 1
ATOM 1532 C CA . TRP A 1 204 ? 20.496 0.204 -0.368 1.00 54.12 204 TRP A CA 1
ATOM 1533 C C . TRP A 1 204 ? 20.242 -0.912 0.664 1.00 54.12 204 TRP A C 1
ATOM 1535 O O . TRP A 1 204 ? 20.903 -1.951 0.628 1.00 54.12 204 TRP A O 1
ATOM 1545 N N . GLY A 1 205 ? 19.216 -0.727 1.507 1.00 53.09 205 GLY A N 1
ATOM 1546 C CA . GLY A 1 205 ? 18.580 -1.785 2.306 1.00 53.09 205 GLY A CA 1
ATOM 1547 C C . GLY A 1 205 ? 19.012 -1.840 3.777 1.00 53.09 205 GLY A C 1
ATOM 1548 O O . GLY A 1 205 ? 20.197 -1.896 4.093 1.00 53.09 205 GLY A O 1
ATOM 1549 N N . SER A 1 206 ? 18.043 -1.888 4.702 1.00 49.59 206 SER A N 1
ATOM 1550 C CA . SER A 1 206 ? 18.293 -2.200 6.126 1.00 49.59 206 SER A CA 1
ATOM 1551 C C . SER A 1 206 ? 18.653 -3.676 6.325 1.00 49.59 206 SER A C 1
ATOM 1553 O O . SER A 1 206 ? 19.302 -4.036 7.302 1.00 49.59 206 SER A O 1
ATOM 1555 N N . ASP A 1 207 ? 18.227 -4.528 5.397 1.00 53.03 207 ASP A N 1
ATOM 1556 C CA . ASP A 1 207 ? 18.470 -5.966 5.333 1.00 53.03 207 ASP A CA 1
ATOM 1557 C C . ASP A 1 207 ? 19.907 -6.315 4.916 1.00 53.03 207 ASP A C 1
ATOM 1559 O O . ASP A 1 207 ? 20.290 -7.478 4.978 1.00 53.03 207 ASP A O 1
ATOM 1563 N N . ARG A 1 208 ? 20.721 -5.323 4.532 1.00 55.62 208 ARG A N 1
ATOM 1564 C CA . ARG A 1 208 ? 22.067 -5.511 3.970 1.00 55.62 208 ARG A CA 1
ATOM 1565 C C . ARG A 1 208 ? 23.206 -4.950 4.816 1.00 55.62 208 ARG A C 1
ATOM 1567 O O . ARG A 1 208 ? 24.337 -4.892 4.342 1.00 55.62 208 ARG A O 1
ATOM 1574 N N . LEU A 1 209 ? 22.946 -4.609 6.080 1.00 58.81 209 LEU A N 1
ATOM 1575 C CA . LEU A 1 209 ? 23.984 -4.161 7.021 1.00 58.81 209 LEU A CA 1
ATOM 1576 C C . LEU A 1 209 ? 25.170 -5.141 7.121 1.00 58.81 209 LEU A C 1
ATOM 1578 O O . LEU A 1 209 ? 26.299 -4.713 7.311 1.00 58.81 209 LEU A O 1
ATOM 1582 N N . PHE A 1 210 ? 24.947 -6.439 6.903 1.00 67.12 210 PHE A N 1
ATOM 1583 C CA . PHE A 1 210 ? 26.023 -7.432 6.919 1.00 67.12 210 PHE A CA 1
ATOM 1584 C C . PHE A 1 210 ? 27.012 -7.297 5.743 1.00 67.12 210 PHE A C 1
ATOM 1586 O O . PHE A 1 210 ? 28.199 -7.545 5.927 1.00 67.12 210 PHE A O 1
ATOM 1593 N N . PHE A 1 211 ? 26.562 -6.868 4.555 1.00 56.69 211 PHE A N 1
ATOM 1594 C CA . PHE A 1 211 ? 27.462 -6.576 3.428 1.00 56.69 211 PHE A CA 1
ATOM 1595 C C . PHE A 1 211 ? 28.290 -5.316 3.685 1.00 56.69 211 PHE A C 1
ATOM 1597 O O . PHE A 1 211 ? 29.442 -5.230 3.265 1.00 56.69 211 PHE A O 1
ATOM 1604 N N . LEU A 1 212 ? 27.704 -4.350 4.398 1.00 60.81 212 LEU A N 1
ATOM 1605 C CA . LEU A 1 212 ? 28.412 -3.166 4.862 1.00 60.81 212 LEU A CA 1
ATOM 1606 C C . LEU A 1 212 ? 29.510 -3.537 5.871 1.00 60.81 212 LEU A C 1
ATOM 1608 O O . LEU A 1 212 ? 30.656 -3.114 5.713 1.00 60.81 212 LEU A O 1
ATOM 1612 N N . ASP A 1 213 ? 29.186 -4.364 6.866 1.00 68.62 213 ASP A N 1
ATOM 1613 C CA . ASP A 1 213 ? 30.172 -4.859 7.833 1.00 68.62 213 ASP A CA 1
ATOM 1614 C C . ASP A 1 213 ? 31.317 -5.617 7.140 1.00 68.62 213 ASP A C 1
ATOM 1616 O O . ASP A 1 213 ? 32.487 -5.425 7.483 1.00 68.62 213 ASP A O 1
ATOM 1620 N N . GLU A 1 214 ? 31.005 -6.438 6.133 1.00 72.19 214 GLU A N 1
ATOM 1621 C CA . GLU A 1 214 ? 31.999 -7.158 5.330 1.00 72.19 214 GLU A CA 1
ATOM 1622 C C . GLU A 1 214 ? 32.908 -6.203 4.536 1.00 72.19 214 GLU A C 1
ATOM 1624 O O . GLU A 1 214 ? 34.131 -6.349 4.581 1.00 72.19 214 GLU A O 1
ATOM 1629 N N . TYR A 1 215 ? 32.344 -5.178 3.883 1.00 71.62 215 TYR A N 1
ATOM 1630 C CA . TYR A 1 215 ? 33.114 -4.163 3.158 1.00 71.62 215 TYR A CA 1
ATOM 1631 C C . TYR A 1 215 ? 34.063 -3.390 4.083 1.00 71.62 215 TYR A C 1
ATOM 1633 O O . TYR A 1 215 ? 35.260 -3.321 3.804 1.00 71.62 215 TYR A O 1
ATOM 1641 N N . LEU A 1 216 ? 33.564 -2.863 5.207 1.00 71.75 216 LEU A N 1
ATOM 1642 C CA . LEU A 1 216 ? 34.379 -2.111 6.173 1.00 71.75 216 LEU A CA 1
ATOM 1643 C C . LEU A 1 216 ? 35.480 -2.970 6.804 1.00 71.75 216 LEU A C 1
ATOM 1645 O O . LEU A 1 216 ? 36.558 -2.461 7.094 1.00 71.75 216 LEU A O 1
ATOM 1649 N N . SER A 1 217 ? 35.225 -4.266 6.991 1.00 79.12 217 SER A N 1
ATOM 1650 C CA . SER A 1 217 ? 36.218 -5.216 7.509 1.00 79.12 217 SER A CA 1
ATOM 1651 C C . SER A 1 217 ? 37.282 -5.610 6.476 1.00 79.12 217 SER A C 1
ATOM 1653 O O . SER A 1 217 ? 38.282 -6.227 6.844 1.00 79.12 217 SER A O 1
ATOM 1655 N N . SER A 1 218 ? 37.064 -5.295 5.195 1.00 71.19 218 SER A N 1
ATOM 1656 C CA . SER A 1 218 ? 37.960 -5.631 4.080 1.00 71.19 218 SER A CA 1
ATOM 1657 C C . SER A 1 218 ? 38.878 -4.484 3.623 1.00 71.19 218 SER A C 1
ATOM 1659 O O . SER A 1 218 ? 39.715 -4.712 2.747 1.00 71.19 218 SER A O 1
ATOM 1661 N N . GLN A 1 219 ? 38.729 -3.284 4.203 1.00 63.62 219 GLN A N 1
ATOM 1662 C CA . GLN A 1 219 ? 39.563 -2.096 3.948 1.00 63.62 219 GLN A CA 1
ATOM 1663 C C . GLN A 1 219 ? 40.844 -2.075 4.793 1.00 63.62 219 GLN A C 1
ATOM 1665 O O . GLN A 1 219 ? 40.798 -2.498 5.971 1.00 63.62 219 GLN A O 1
#

Solvent-accessible surface area (backbone atoms only — not comparable to full-atom values): 12717 Å² total; per-residue (Å²): 128,90,71,86,80,82,52,79,88,67,72,52,89,46,68,45,74,44,66,62,45,64,38,98,56,52,84,42,92,84,56,71,81,35,63,28,63,68,58,41,45,52,50,56,50,51,43,50,77,71,62,42,44,27,39,35,31,29,44,82,82,21,36,44,88,75,54,51,72,68,46,51,50,56,50,51,40,50,51,40,61,65,43,62,80,76,40,52,40,25,39,38,38,48,40,81,39,69,68,59,22,44,53,45,44,52,52,42,47,76,63,56,41,70,45,66,52,68,60,73,41,61,91,59,81,63,54,70,71,56,45,53,49,48,54,49,55,42,33,69,75,47,37,96,77,65,33,65,69,55,54,28,49,52,25,47,75,74,72,41,58,31,70,62,49,55,53,41,72,73,28,73,68,43,53,50,51,52,51,52,52,51,53,51,37,49,77,71,72,55,81,72,93,54,62,50,75,58,90,94,46,82,43,72,47,82,90,39,56,66,61,52,53,51,53,66,70,72,108

Foldseek 3Di:
DPDDADDPVLPDDAEEEDAFAFDPCLPPPPDDLGGD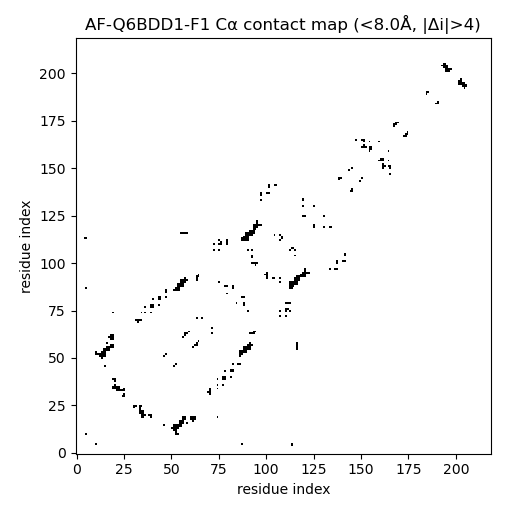LVVLLVVLVVCVVVPHQHYEALDVRNCVPPHDLVNLLVSLLSNCVSCVSSHAYAGEQEDQDLVSSLVSQVSSVVSPHNYYDYDHHVPPPDDPVRRVVSVVSSCVSVVSNPDLVVQLVVCVVVVHHSVVSVVCCPDPNVVVVVVVVVVVCVVVVHDDPDWDDDPNDIGHDPVCVVVVVVVVVVD

Radius of gyration: 19.77 Å; Cα contacts (8 Å, |Δi|>4): 251; chains: 1; bounding box: 60×49×46 Å

InterPro domains:
  IPR002220 DapA-like [PF00701] (31-144)
  IPR002220 DapA-like [PR00146] (51-72)
  IPR002220 DapA-like [PR00146] (87-105)
  IPR002220 DapA-like [PTHR12128] (10-141)
  IPR002220 DapA-like [SM01130] (10-216)
  IPR013785 Aldolase-type TIM barrel [G3DSA:3.20.20.70] (8-147)
  IPR036249 Thioredoxin-like superfamily [SSF52833] (133-217)

Nearest PDB structures (foldseek):
  6dao-assembly2_A  TM=9.703E-01  e=3.768E-16  Pseudomonas putida
  6daq-assembly1_D  TM=9.735E-01  e=1.011E-13  Mycolicibacterium vanbaalenii
  6daq-assembly1_B  TM=9.747E-01  e=2.950E-13  Mycolicibacterium vanbaalenii
  3si9-assembly1_C  TM=9.576E-01  e=1.853E-09  Bartonella henselae
  2rfg-assembly1_D  TM=7.951E-01  e=9.234E-09  Hahella chejuensis